Protein 1EXR (pdb70)

InterPro domains:
  IPR002048 EF-hand domain [PF13499] (12-73)
  IPR002048 EF-hand domain [PF13499] (83-146)
  IPR002048 EF-hand domain [PS50222] (8-43)
  IPR002048 EF-hand domain [PS50222] (44-79)
  IPR002048 EF-hand domain [PS50222] (81-116)
  IPR002048 EF-hand domain [PS50222] (117-149)
  IPR002048 EF-hand domain [SM00054] (12-40)
  IPR002048 EF-hand domain [SM00054] (48-76)
  IPR002048 EF-hand domain [SM00054] (85-113)
  IPR002048 EF-hand domain [SM00054] (121-149)
  IPR002048 EF-hand domain [cd00051] (12-74)
  IPR002048 EF-hand domain [cd00051] (85-146)
  IPR011992 EF-hand domain pair [SSF47473] (2-147)
  IPR018247 EF-Hand 1, calcium-binding site [PS00018] (21-33)
  IPR018247 EF-Hand 1, calcium-binding site [PS00018] (57-69)
  IPR018247 EF-Hand 1, calcium-binding site [PS00018] (94-106)
  IPR018247 EF-Hand 1, calcium-binding site [PS00018] (130-142)
  IPR050230 Calmodulin/Myosin light chain/Troponin C-like [PTHR23048] (2-148)

Nearest PDB structures (foldseek):
  5e1p-assembly1_A  TM=1.006E+00  e=1.424E-23  Paramecium tetraurelia
  3cln-assembly1_A  TM=9.961E-01  e=7.251E-21  Rattus rattus
  1rfj-assembly1_A  TM=7.724E-01  e=8.891E-22  Solanum tuberosum
  3g43-assembly1_C  TM=5.385E-01  e=8.776E-21  Homo sapiens
  4aqr-assembly1_A  TM=5.277E-01  e=2.428E-20  Arabidopsis thaliana

B-factor: mean 17.58, std 10.36, range [5.93, 87.86]

Organism: Paramecium tetraurelia (NCBI:txid5888)

CATH classification: 1.10.238.10 (+1 more: 1.10.238.10)

GO terms:
  GO:0005515 protein binding (F, IPI)

Structure (mmCIF, N/CA/C/O backbone):
data_1EXR
#
_entry.id   1EXR
#
_cell.length_a   25.015
_cell.length_b   29.415
_cell.length_c   52.761
_cell.angle_alpha   89.54
_cell.angle_beta   86.10
_cell.angle_gamma   82.39
#
_symmetry.space_group_name_H-M   'P 1'
#
loop_
_entity.id
_entity.type
_entity.pdbx_description
1 polymer CALMODULIN
2 non-polymer 'CALCIUM ION'
3 water water
#
loop_
_atom_site.group_PDB
_atom_site.id
_atom_site.type_symbol
_atom_site.label_atom_id
_atom_site.label_alt_id
_atom_site.label_comp_id
_atom_site.label_asym_id
_atom_site.label_entity_id
_atom_site.label_seq_id
_atom_site.pdbx_PDB_ins_code
_atom_site.Cartn_x
_atom_site.Cartn_y
_atom_site.Cartn_z
_atom_site.occupancy
_atom_site.B_iso_or_equiv
_atom_site.auth_seq_id
_atom_site.auth_comp_id
_atom_site.auth_asym_id
_atom_site.auth_atom_id
_atom_site.pdbx_PDB_model_num
ATOM 1 N N . GLU A 1 2 ? 43.445 22.193 16.450 1.00 73.63 2 GLU A N 1
ATOM 2 C CA . GLU A 1 2 ? 44.063 20.888 16.709 1.00 54.51 2 GLU A CA 1
ATOM 3 C C . GLU A 1 2 ? 43.253 19.758 16.065 1.00 43.35 2 GLU A C 1
ATOM 4 O O . GLU A 1 2 ? 42.032 19.888 16.012 1.00 56.10 2 GLU A O 1
ATOM 10 N N . GLN A 1 3 ? 44.017 18.747 15.676 1.00 43.35 3 GLN A N 1
ATOM 11 C CA . GLN A 1 3 ? 43.537 17.695 14.807 1.00 43.98 3 GLN A CA 1
ATOM 12 C C . GLN A 1 3 ? 44.577 16.589 14.589 1.00 32.96 3 GLN A C 1
ATOM 13 O O . GLN A 1 3 ? 44.279 15.499 15.107 1.00 32.39 3 GLN A O 1
ATOM 19 N N . LEU A 1 4 ? 45.660 16.805 13.868 1.00 30.29 4 LEU A N 1
ATOM 20 C CA . LEU A 1 4 ? 46.704 15.831 13.550 1.00 29.51 4 LEU A CA 1
ATOM 21 C C . LEU A 1 4 ? 48.129 16.353 13.615 1.00 28.22 4 LEU A C 1
ATOM 22 O O . LEU A 1 4 ? 48.508 17.449 13.168 1.00 32.63 4 LEU A O 1
ATOM 27 N N . THR A 1 5 ? 49.020 15.460 14.115 1.00 24.13 5 THR A N 1
ATOM 28 C CA . THR A 1 5 ? 50.447 15.810 14.079 1.00 23.38 5 THR A CA 1
ATOM 29 C C . THR A 1 5 ? 51.039 15.570 12.684 1.00 22.54 5 THR A C 1
ATOM 30 O O . THR A 1 5 ? 50.461 14.847 11.858 1.00 19.96 5 THR A O 1
ATOM 34 N N . GLU A 1 6 ? 52.224 16.134 12.437 1.00 24.24 6 GLU A N 1
ATOM 35 C CA . GLU A 1 6 ? 52.947 15.908 11.180 1.00 23.41 6 GLU A CA 1
ATOM 36 C C . GLU A 1 6 ? 53.233 14.406 11.037 1.00 21.17 6 GLU A C 1
ATOM 37 O O . GLU A 1 6 ? 53.136 13.822 9.913 1.00 20.41 6 GLU A O 1
ATOM 43 N N . GLU A 1 7 ? 53.533 13.702 12.116 1.00 20.13 7 GLU A N 1
ATOM 44 C CA . GLU A 1 7 ? 53.762 12.263 12.038 1.00 18.74 7 GLU A CA 1
ATOM 45 C C . GLU A 1 7 ? 52.498 11.484 11.693 1.00 16.59 7 GLU A C 1
ATOM 46 O O . GLU A 1 7 ? 52.569 10.583 10.885 1.00 17.01 7 GLU A O 1
ATOM 52 N N . GLN A 1 8 ? 51.345 11.827 12.274 1.00 16.10 8 GLN A N 1
ATOM 53 C CA . GLN A 1 8 ? 50.125 11.194 11.846 1.00 15.79 8 GLN A CA 1
ATOM 54 C C . GLN A 1 8 ? 49.860 11.431 10.346 1.00 14.53 8 GLN A C 1
ATOM 55 O O . GLN A 1 8 ? 49.477 10.500 9.631 1.00 14.74 8 GLN A O 1
ATOM 61 N N A ILE A 1 9 ? 50.042 12.619 9.863 0.60 15.47 9 ILE A N 1
ATOM 62 N N B ILE A 1 9 ? 50.064 12.669 9.955 0.40 15.79 9 ILE A N 1
ATOM 63 C CA A ILE A 1 9 ? 49.760 12.880 8.443 0.60 16.16 9 ILE A CA 1
ATOM 64 C CA B ILE A 1 9 ? 49.894 13.068 8.557 0.40 14.97 9 ILE A CA 1
ATOM 65 C C A ILE A 1 9 ? 50.740 12.096 7.568 0.60 16.68 9 ILE A C 1
ATOM 66 C C B ILE A 1 9 ? 50.739 12.182 7.629 0.40 15.01 9 ILE A C 1
ATOM 67 O O A ILE A 1 9 ? 50.344 11.527 6.549 0.60 13.30 9 ILE A O 1
ATOM 68 O O B ILE A 1 9 ? 50.215 11.661 6.634 0.40 13.83 9 ILE A O 1
ATOM 77 N N . ALA A 1 10 ? 52.006 12.040 7.976 1.00 16.22 10 ALA A N 1
ATOM 78 C CA . ALA A 1 10 ? 52.970 11.271 7.207 1.00 15.86 10 ALA A CA 1
ATOM 79 C C . ALA A 1 10 ? 52.525 9.824 7.134 1.00 14.08 10 ALA A C 1
ATOM 80 O O . ALA A 1 10 ? 52.586 9.200 6.066 1.00 14.53 10 ALA A O 1
ATOM 82 N N A GLU A 1 11 ? 52.061 9.296 8.275 0.44 15.90 11 GLU A N 1
ATOM 83 N N B GLU A 1 11 ? 52.057 9.197 8.209 0.56 15.09 11 GLU A N 1
ATOM 84 C CA A GLU A 1 11 ? 51.546 7.936 8.363 0.44 14.66 11 GLU A CA 1
ATOM 85 C CA B GLU A 1 11 ? 51.682 7.783 8.120 0.56 15.80 11 GLU A CA 1
ATOM 86 C C A GLU A 1 11 ? 50.383 7.727 7.397 0.44 13.66 11 GLU A C 1
ATOM 87 C C B GLU A 1 11 ? 50.422 7.562 7.298 0.56 14.26 11 GLU A C 1
ATOM 88 O O A GLU A 1 11 ? 50.391 6.775 6.606 0.44 12.45 11 GLU A O 1
ATOM 89 O O B GLU A 1 11 ? 50.190 6.519 6.668 0.56 17.23 11 GLU A O 1
ATOM 100 N N A PHE A 1 12 ? 49.411 8.638 7.472 0.74 12.88 12 PHE A N 1
ATOM 101 N N B PHE A 1 12 ? 49.598 8.607 7.312 0.26 13.92 12 PHE A N 1
ATOM 102 C CA A PHE A 1 12 ? 48.304 8.548 6.541 0.74 12.86 12 PHE A CA 1
ATOM 103 C CA B PHE A 1 12 ? 48.330 8.560 6.599 0.26 13.28 12 PHE A CA 1
ATOM 104 C C A PHE A 1 12 ? 48.737 8.638 5.082 0.74 10.52 12 PHE A C 1
ATOM 105 C C B PHE A 1 12 ? 48.559 8.720 5.105 0.26 12.24 12 PHE A C 1
ATOM 106 O O A PHE A 1 12 ? 48.228 7.899 4.227 0.74 10.86 12 PHE A O 1
ATOM 107 O O B PHE A 1 12 ? 47.882 8.163 4.245 0.26 8.55 12 PHE A O 1
ATOM 122 N N A LYS A 1 13 ? 49.695 9.522 4.764 0.60 11.31 13 LYS A N 1
ATOM 123 N N B LYS A 1 13 ? 49.588 9.511 4.789 0.40 11.20 13 LYS A N 1
ATOM 124 C CA A LYS A 1 13 ? 50.180 9.678 3.402 0.60 10.51 13 LYS A CA 1
ATOM 125 C CA B LYS A 1 13 ? 50.030 9.641 3.407 0.40 10.54 13 LYS A CA 1
ATOM 126 C C A LYS A 1 13 ? 50.851 8.423 2.882 0.60 9.38 13 LYS A C 1
ATOM 127 C C B LYS A 1 13 ? 50.691 8.339 2.963 0.40 9.21 13 LYS A C 1
ATOM 128 O O A LYS A 1 13 ? 50.784 8.019 1.699 0.60 8.81 13 LYS A O 1
ATOM 129 O O B LYS A 1 13 ? 50.352 7.902 1.842 0.40 8.43 13 LYS A O 1
ATOM 140 N N . GLU A 1 14 ? 51.571 7.722 3.759 1.00 10.98 14 GLU A N 1
ATOM 141 C CA . GLU A 1 14 ? 52.197 6.459 3.379 1.00 11.86 14 GLU A CA 1
ATOM 142 C C . GLU A 1 14 ? 51.131 5.406 3.064 1.00 11.82 14 GLU A C 1
ATOM 143 O O . GLU A 1 14 ? 51.230 4.617 2.102 1.00 12.70 14 GLU A O 1
ATOM 149 N N . ALA A 1 15 ? 50.061 5.384 3.877 1.00 11.67 15 ALA A N 1
ATOM 150 C CA . ALA A 1 15 ? 48.960 4.448 3.626 1.00 11.89 15 ALA A CA 1
ATOM 151 C C . ALA A 1 15 ? 48.280 4.775 2.282 1.00 10.70 15 ALA A C 1
ATOM 152 O O . ALA A 1 15 ? 47.969 3.888 1.488 1.00 13.00 15 ALA A O 1
ATOM 154 N N . PHE A 1 16 ? 48.001 6.075 2.071 1.00 9.34 16 PHE A N 1
ATOM 155 C CA . PHE A 1 16 ? 47.395 6.480 0.792 1.00 8.45 16 PHE A CA 1
ATOM 156 C C . PHE A 1 16 ? 48.233 6.057 -0.379 1.00 8.21 16 PHE A C 1
ATOM 157 O O . PHE A 1 16 ? 47.686 5.591 -1.412 1.00 8.95 16 PHE A O 1
ATOM 165 N N . ALA A 1 17 ? 49.537 6.223 -0.276 1.00 8.73 17 ALA A N 1
ATOM 166 C CA . ALA A 1 17 ? 50.459 5.882 -1.385 1.00 9.18 17 ALA A CA 1
ATOM 167 C C . ALA A 1 17 ? 50.368 4.440 -1.777 1.00 10.51 17 ALA A C 1
ATOM 168 O O . ALA A 1 17 ? 50.576 4.108 -2.971 1.00 12.06 17 ALA A O 1
ATOM 170 N N . LEU A 1 18 ? 50.110 3.524 -0.834 1.00 10.59 18 LEU A N 1
ATOM 171 C CA . LEU A 1 18 ? 49.972 2.115 -1.220 1.00 11.42 18 LEU A CA 1
ATOM 172 C C . LEU A 1 18 ? 48.882 1.885 -2.202 1.00 10.28 18 LEU A C 1
ATOM 173 O O . LEU A 1 18 ? 48.956 1.002 -3.054 1.00 12.65 18 LEU A O 1
ATOM 178 N N . PHE A 1 19 ? 47.807 2.685 -2.112 1.00 9.03 19 PHE A N 1
ATOM 179 C CA . PHE A 1 19 ? 46.708 2.595 -3.048 1.00 8.68 19 PHE A CA 1
ATOM 180 C C . PHE A 1 19 ? 46.953 3.396 -4.326 1.00 8.07 19 PHE A C 1
ATOM 181 O O . PHE A 1 19 ? 46.590 2.958 -5.419 1.00 8.74 19 PHE A O 1
ATOM 189 N N . ASP A 1 20 ? 47.543 4.587 -4.198 1.00 8.52 20 ASP A N 1
ATOM 190 C CA . ASP A 1 20 ? 47.768 5.491 -5.306 1.00 7.43 20 ASP A CA 1
ATOM 191 C C . ASP A 1 20 ? 49.013 5.082 -6.062 1.00 8.75 20 ASP A C 1
ATOM 192 O O . ASP A 1 20 ? 50.085 5.715 -6.020 1.00 10.32 20 ASP A O 1
ATOM 197 N N . LYS A 1 21 ? 48.898 3.976 -6.798 1.00 9.97 21 LYS A N 1
ATOM 198 C CA . LYS A 1 21 ? 49.964 3.285 -7.532 1.00 12.02 21 LYS A CA 1
ATOM 199 C C . LYS A 1 21 ? 50.726 4.183 -8.470 1.00 10.89 21 LYS A C 1
ATOM 200 O O . LYS A 1 21 ? 51.946 4.020 -8.611 1.00 12.86 21 LYS A O 1
ATOM 206 N N . ASP A 1 22 ? 50.005 5.067 -9.128 1.00 10.00 22 ASP A N 1
ATOM 207 C CA . ASP A 1 22 ? 50.622 5.935 -10.122 1.00 9.95 22 ASP A CA 1
ATOM 208 C C . ASP A 1 22 ? 50.954 7.307 -9.605 1.00 9.63 22 ASP A C 1
ATOM 209 O O . ASP A 1 22 ? 51.445 8.143 -10.357 1.00 10.89 22 ASP A O 1
ATOM 214 N N 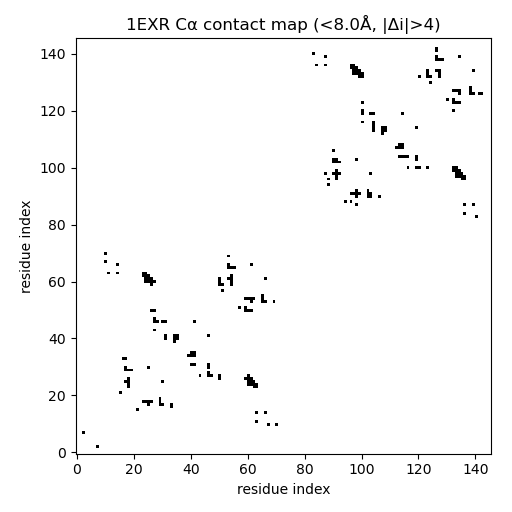. GLY A 1 23 ? 50.758 7.567 -8.294 1.00 9.13 23 GLY A N 1
ATOM 215 C CA . GLY A 1 23 ? 51.165 8.826 -7.701 1.00 9.50 23 GLY A CA 1
ATOM 216 C C . GLY A 1 23 ? 50.452 10.034 -8.231 1.00 8.83 23 GLY A C 1
ATOM 217 O O . GLY A 1 23 ? 51.048 11.142 -8.196 1.00 12.42 23 GLY A O 1
ATOM 218 N N . ASP A 1 24 ? 49.237 9.932 -8.723 1.00 8.29 24 ASP A N 1
ATOM 219 C CA . ASP A 1 24 ? 48.518 11.082 -9.243 1.00 8.33 24 ASP A CA 1
ATOM 220 C C . ASP A 1 24 ? 47.675 11.791 -8.228 1.00 7.68 24 ASP A C 1
ATOM 221 O O . ASP A 1 24 ? 46.955 12.739 -8.570 1.00 8.88 24 ASP A O 1
ATOM 226 N N . GLY A 1 25 ? 47.744 11.412 -6.951 1.00 7.54 25 GLY A N 1
ATOM 227 C CA . GLY A 1 25 ? 46.928 12.066 -5.933 1.00 7.50 25 GLY A CA 1
ATOM 228 C C . GLY A 1 25 ? 45.518 11.603 -5.832 1.00 6.87 25 GLY A C 1
ATOM 229 O O . GLY A 1 25 ? 44.725 12.228 -5.118 1.00 7.44 25 GLY A O 1
ATOM 230 N N . THR A 1 26 ? 45.172 10.515 -6.498 1.00 7.15 26 THR A N 1
ATOM 231 C CA . THR A 1 26 ? 43.815 9.967 -6.428 1.00 7.23 26 THR A CA 1
ATOM 232 C C . THR A 1 26 ? 43.920 8.447 -6.389 1.00 7.12 26 THR A C 1
ATOM 233 O O . THR A 1 26 ? 44.880 7.857 -6.907 1.00 7.79 26 THR A O 1
ATOM 237 N N . ILE A 1 27 ? 42.899 7.839 -5.799 1.00 7.30 27 ILE A N 1
ATOM 238 C CA . ILE A 1 27 ? 42.705 6.385 -5.817 1.00 7.78 27 ILE A CA 1
ATOM 239 C C . ILE A 1 27 ? 41.475 6.112 -6.709 1.00 8.23 27 ILE A C 1
ATOM 240 O O . ILE A 1 27 ? 40.357 6.587 -6.399 1.00 8.36 27 ILE A O 1
ATOM 245 N N . THR A 1 28 ? 41.688 5.355 -7.772 1.00 8.54 28 THR A N 1
ATOM 246 C CA . THR A 1 28 ? 40.654 4.920 -8.685 1.00 9.03 28 THR A CA 1
ATOM 247 C C . THR A 1 28 ? 40.079 3.575 -8.289 1.00 9.38 28 THR A C 1
ATOM 248 O O . THR A 1 28 ? 40.661 2.835 -7.470 1.00 8.88 28 THR A O 1
ATOM 252 N N . THR A 1 29 ? 38.943 3.197 -8.898 1.00 10.72 29 THR A N 1
ATOM 253 C CA . THR A 1 29 ? 38.451 1.837 -8.728 1.00 11.81 29 THR A CA 1
ATOM 254 C C . THR A 1 29 ? 39.528 0.822 -9.148 1.00 11.45 29 THR A C 1
ATOM 255 O O . THR A 1 29 ? 39.679 -0.193 -8.483 1.00 13.27 29 THR A O 1
ATOM 259 N N . LYS A 1 30 ? 40.242 1.124 -10.249 1.00 12.26 30 LYS A N 1
ATOM 260 C CA . LYS A 1 30 ? 41.260 0.174 -10.730 1.00 14.05 30 LYS A CA 1
ATOM 261 C C . LYS A 1 30 ? 42.340 -0.019 -9.668 1.00 11.59 30 LYS A C 1
ATOM 262 O O . LYS A 1 30 ? 42.767 -1.169 -9.415 1.00 13.55 30 LYS A O 1
ATOM 268 N N . GLU A 1 31 ? 42.822 1.066 -9.058 1.00 10.25 31 GLU A N 1
ATOM 269 C CA . GLU A 1 31 ? 43.863 0.972 -8.061 1.00 9.87 31 GLU A CA 1
ATOM 270 C C . GLU A 1 31 ? 43.429 0.286 -6.801 1.00 9.32 31 GLU A C 1
ATOM 271 O O . GLU A 1 31 ? 44.145 -0.502 -6.208 1.00 10.13 31 GLU A O 1
ATOM 277 N N . LEU A 1 32 ? 42.208 0.600 -6.351 1.00 9.70 32 LEU A N 1
ATOM 278 C CA . LEU A 1 32 ? 41.670 -0.112 -5.196 1.00 9.76 32 LEU A CA 1
ATOM 279 C C . LEU A 1 32 ? 41.609 -1.636 -5.512 1.00 9.26 32 LEU A C 1
ATOM 280 O O . LEU A 1 32 ? 41.970 -2.483 -4.725 1.00 9.89 32 LEU A O 1
ATOM 285 N N . GLY A 1 33 ? 41.190 -1.946 -6.746 1.00 9.51 33 GLY A N 1
ATOM 286 C CA . GLY A 1 33 ? 41.182 -3.354 -7.159 1.00 9.58 33 GLY A CA 1
ATOM 287 C C . GLY A 1 33 ? 42.573 -3.992 -7.139 1.00 8.73 33 GLY A C 1
ATOM 288 O O . GLY A 1 33 ? 42.692 -5.121 -6.661 1.00 9.51 33 GLY A O 1
ATOM 289 N N . THR A 1 34 ? 43.589 -3.286 -7.595 1.00 9.22 34 THR A N 1
ATOM 290 C CA . THR A 1 34 ? 44.935 -3.839 -7.535 1.00 9.32 34 THR A CA 1
ATOM 291 C C . THR A 1 34 ? 45.311 -4.230 -6.117 1.00 9.04 34 THR A C 1
ATOM 292 O O . THR A 1 34 ? 45.851 -5.320 -5.878 1.00 9.49 34 THR A O 1
ATOM 296 N N . VAL A 1 35 ? 45.037 -3.348 -5.163 1.00 9.46 35 VAL A N 1
ATOM 297 C CA . VAL A 1 35 ? 45.359 -3.620 -3.778 1.00 9.59 35 VAL A CA 1
ATOM 298 C C . VAL A 1 35 ? 44.587 -4.801 -3.223 1.00 9.99 35 VAL A C 1
ATOM 299 O O . VAL A 1 35 ? 45.106 -5.718 -2.595 1.00 10.98 35 VAL A O 1
ATOM 303 N N A MET A 1 36 ? 43.265 -4.829 -3.463 0.61 9.55 36 MET A N 1
ATOM 304 N N B MET A 1 36 ? 43.279 -4.765 -3.543 0.40 9.62 36 MET A N 1
ATOM 305 C CA A MET A 1 36 ? 42.563 -5.997 -2.912 0.61 9.67 36 MET A CA 1
ATOM 306 C CA B MET A 1 36 ? 42.392 -5.820 -3.083 0.40 8.43 36 MET A CA 1
ATOM 307 C C A MET A 1 36 ? 43.010 -7.283 -3.537 0.61 8.91 36 MET A C 1
ATOM 308 C C B MET A 1 36 ? 42.842 -7.187 -3.590 0.40 8.25 36 MET A C 1
ATOM 309 O O A MET A 1 36 ? 43.154 -8.328 -2.887 0.61 8.86 36 MET A O 1
ATOM 310 O O B MET A 1 36 ? 42.792 -8.167 -2.830 0.40 9.28 36 MET A O 1
ATOM 319 N N . ARG A 1 37 ? 43.263 -7.249 -4.852 1.00 8.85 37 ARG A N 1
ATOM 320 C CA . ARG A 1 37 ? 43.728 -8.469 -5.523 1.00 8.72 37 ARG A CA 1
ATOM 321 C C . ARG A 1 37 ? 45.013 -8.946 -4.884 1.00 9.08 37 ARG A C 1
ATOM 322 O O . ARG A 1 37 ? 45.238 -10.171 -4.765 1.00 10.13 37 ARG A O 1
ATOM 330 N N . SER A 1 38 ? 45.882 -8.040 -4.481 1.00 9.97 38 SER A N 1
ATOM 331 C CA . SER A 1 38 ? 47.143 -8.421 -3.841 1.00 12.32 38 SER A CA 1
ATOM 332 C C . SER A 1 38 ? 46.908 -9.115 -2.537 1.00 14.32 38 SER A C 1
ATOM 333 O O . SER A 1 38 ? 47.789 -9.873 -2.066 1.00 18.89 38 SER A O 1
ATOM 336 N N A LEU A 1 39 ? 45.783 -8.876 -1.911 0.53 13.54 39 LEU A N 1
ATOM 337 N N B LEU A 1 39 ? 45.772 -8.924 -1.907 0.47 14.47 39 LEU A N 1
ATOM 338 C CA A LEU A 1 39 ? 45.351 -9.363 -0.626 0.53 15.72 39 LEU A CA 1
ATOM 339 C CA B LEU A 1 39 ? 45.500 -9.545 -0.623 0.47 16.08 39 LEU A CA 1
ATOM 340 C C A LEU A 1 39 ? 44.531 -10.645 -0.765 0.53 14.17 39 LEU A C 1
ATOM 341 C C B LEU A 1 39 ? 44.423 -10.610 -0.748 0.47 15.17 39 LEU A C 1
ATOM 342 O O A LEU A 1 39 ? 44.232 -11.250 0.251 0.53 19.14 39 LEU A O 1
ATOM 343 O O B LEU A 1 39 ? 43.821 -11.011 0.230 0.47 17.74 39 LEU A O 1
ATOM 352 N N . GLY A 1 40 ? 44.204 -11.115 -1.967 1.00 12.04 40 GLY A N 1
ATOM 353 C CA . GLY A 1 40 ? 43.453 -12.323 -2.149 1.00 12.21 40 GLY A CA 1
ATOM 354 C C . GLY A 1 40 ? 41.968 -12.180 -2.412 1.00 10.59 40 GLY A C 1
ATOM 355 O O . GLY A 1 40 ? 41.243 -13.157 -2.329 1.00 12.30 40 GLY A O 1
ATOM 356 N N . GLN A 1 41 ? 41.539 -10.952 -2.757 1.00 10.43 41 GLN A N 1
ATOM 357 C CA . GLN A 1 41 ? 40.122 -10.769 -3.117 1.00 10.24 41 GLN A CA 1
ATOM 358 C C . GLN A 1 41 ? 40.076 -10.156 -4.496 1.00 8.24 41 GLN A C 1
ATOM 359 O O . GLN A 1 41 ? 40.897 -9.260 -4.812 1.00 9.91 41 GLN A O 1
ATOM 365 N N . ASN A 1 42 ? 39.138 -10.564 -5.336 1.00 8.08 42 ASN A N 1
ATOM 366 C CA . ASN A 1 42 ? 39.061 -10.138 -6.732 1.00 7.42 42 ASN A CA 1
ATOM 367 C C . ASN A 1 42 ? 37.691 -9.551 -6.984 1.00 7.86 42 ASN A C 1
ATOM 368 O O . ASN A 1 42 ? 36.837 -10.148 -7.654 1.00 8.94 42 ASN A O 1
ATOM 373 N N A PRO A 1 43 ? 37.463 -8.342 -6.471 0.63 7.64 43 PRO A N 1
ATOM 374 N N B PRO A 1 43 ? 37.357 -8.412 -6.373 0.37 9.96 43 PRO A N 1
ATOM 375 C CA A PRO A 1 43 ? 36.142 -7.719 -6.570 0.63 8.37 43 PRO A CA 1
ATOM 376 C CA B PRO A 1 43 ? 36.008 -7.850 -6.523 0.37 9.77 43 PRO A CA 1
ATOM 377 C C A PRO A 1 43 ? 35.873 -7.352 -8.028 0.63 9.14 43 PRO A C 1
ATOM 378 C C B PRO A 1 43 ? 35.843 -7.388 -7.971 0.37 8.75 43 PRO A C 1
ATOM 379 O O A PRO A 1 43 ? 36.755 -7.035 -8.834 0.63 9.24 43 PRO A O 1
ATOM 380 O O B PRO A 1 43 ? 36.823 -7.091 -8.663 0.37 13.07 43 PRO A O 1
ATOM 387 N N . THR A 1 44 ? 34.572 -7.297 -8.349 1.00 9.89 44 THR A N 1
ATOM 388 C CA . THR A 1 44 ? 34.194 -6.809 -9.657 1.00 9.95 44 THR A CA 1
ATOM 389 C C . THR A 1 44 ? 34.203 -5.287 -9.677 1.00 10.18 44 THR A C 1
ATOM 390 O O . THR A 1 44 ? 34.267 -4.600 -8.661 1.00 9.39 44 THR A O 1
ATOM 394 N N . GLU A 1 45 ? 34.106 -4.735 -10.884 1.00 11.19 45 GLU A N 1
ATOM 395 C CA . GLU A 1 45 ? 34.024 -3.296 -11.046 1.00 10.91 45 GLU A CA 1
ATOM 396 C C . GLU A 1 45 ? 32.859 -2.710 -10.254 1.00 10.24 45 GLU A C 1
ATOM 397 O O . GLU A 1 45 ? 32.985 -1.663 -9.641 1.00 10.21 45 GLU A O 1
ATOM 403 N N . ALA A 1 46 ? 31.689 -3.401 -10.257 1.00 11.49 46 ALA A N 1
ATOM 404 C CA . ALA A 1 46 ? 30.532 -2.900 -9.503 1.00 11.63 46 ALA A CA 1
ATOM 405 C C . ALA A 1 46 ? 30.806 -2.833 -8.006 1.00 10.38 46 ALA A C 1
ATOM 406 O O . ALA A 1 46 ? 30.468 -1.860 -7.337 1.00 11.14 46 ALA A O 1
ATOM 408 N N . GLU A 1 47 ? 31.461 -3.847 -7.473 1.00 9.97 47 GLU A N 1
ATOM 409 C CA . GLU A 1 47 ? 31.804 -3.861 -6.070 1.00 9.34 47 GLU A CA 1
ATOM 410 C C . GLU A 1 47 ? 32.816 -2.752 -5.754 1.00 9.06 47 GLU A C 1
ATOM 411 O O . GLU A 1 47 ? 32.706 -2.078 -4.725 1.00 9.24 47 GLU A O 1
ATOM 417 N N . LEU A 1 48 ? 33.809 -2.554 -6.615 1.00 8.44 48 LEU A N 1
ATOM 418 C CA . LEU A 1 48 ? 34.792 -1.522 -6.399 1.00 8.88 48 LEU A CA 1
ATOM 419 C C . LEU A 1 48 ? 34.136 -0.133 -6.430 1.00 8.80 48 LEU A C 1
ATOM 420 O O . LEU A 1 48 ? 34.505 0.753 -5.658 1.00 9.21 48 LEU A O 1
ATOM 425 N N . GLN A 1 49 ? 33.192 0.058 -7.343 1.00 9.18 49 GLN A N 1
ATOM 426 C CA . GLN A 1 49 ? 32.508 1.341 -7.432 1.00 9.62 49 GLN A CA 1
ATOM 427 C C . GLN A 1 49 ? 31.743 1.654 -6.195 1.00 9.16 49 GLN A C 1
ATOM 428 O O . GLN A 1 49 ? 31.718 2.819 -5.734 1.00 9.49 49 GLN A O 1
ATOM 434 N N . ASP A 1 50 ? 31.080 0.663 -5.615 1.00 9.52 50 ASP A N 1
ATOM 435 C CA . ASP A 1 50 ? 30.364 0.892 -4.370 1.00 10.37 50 ASP A CA 1
ATOM 436 C C . ASP A 1 50 ? 31.347 1.297 -3.290 1.00 10.69 50 ASP A C 1
ATOM 437 O O . ASP A 1 50 ? 31.034 2.182 -2.484 1.00 11.16 50 ASP A O 1
ATOM 442 N N . MET A 1 51 ? 32.512 0.661 -3.226 1.00 10.31 51 MET A N 1
ATOM 443 C CA . MET A 1 51 ? 33.489 1.018 -2.206 1.00 10.93 51 MET A CA 1
ATOM 444 C C . MET A 1 51 ? 33.957 2.444 -2.385 1.00 10.67 51 MET A C 1
ATOM 445 O O . MET A 1 51 ? 34.062 3.206 -1.390 1.00 12.53 51 MET A O 1
ATOM 450 N N A ILE A 1 52 ? 34.269 2.924 -3.574 0.52 9.30 52 ILE A N 1
ATOM 451 N N B ILE A 1 52 ? 34.273 2.797 -3.619 0.48 9.90 52 ILE A N 1
ATOM 452 C CA A ILE A 1 52 ? 34.702 4.316 -3.822 0.52 9.63 52 ILE A CA 1
ATOM 453 C CA B ILE A 1 52 ? 34.667 4.198 -3.912 0.48 9.34 52 ILE A CA 1
ATOM 454 C C A ILE A 1 52 ? 33.544 5.238 -3.514 0.52 9.56 52 ILE A C 1
ATOM 455 C C B ILE A 1 52 ? 33.573 5.185 -3.569 0.48 9.48 52 ILE A C 1
ATOM 456 O O A ILE A 1 52 ? 33.655 6.281 -2.865 0.52 12.36 52 ILE A O 1
ATOM 457 O O B ILE A 1 52 ? 33.871 6.232 -2.950 0.48 9.57 52 ILE A O 1
ATOM 466 N N . ASN A 1 53 ? 32.326 4.884 -3.952 1.00 9.60 53 ASN A N 1
ATOM 467 C CA . ASN A 1 53 ? 31.204 5.787 -3.722 1.00 10.19 53 ASN A CA 1
ATOM 468 C C . ASN A 1 53 ? 30.979 6.063 -2.257 1.00 11.56 53 ASN A C 1
ATOM 469 O O . ASN A 1 53 ? 30.532 7.158 -1.907 1.00 12.03 53 ASN A O 1
ATOM 474 N N . GLU A 1 54 ? 31.267 5.106 -1.386 1.00 14.78 54 GLU A N 1
ATOM 475 C CA . GLU A 1 54 ? 31.153 5.347 0.058 1.00 17.10 54 GLU A CA 1
ATOM 476 C C . GLU A 1 54 ? 32.100 6.390 0.620 1.00 17.45 54 GLU A C 1
ATOM 477 O O . GLU A 1 54 ? 31.804 6.920 1.721 1.00 23.28 54 GLU A O 1
ATOM 483 N N A VAL A 1 55 ? 33.214 6.624 -0.055 0.44 14.25 55 VAL A N 1
ATOM 484 N N B VAL A 1 55 ? 33.142 6.754 -0.095 0.56 14.38 55 VAL A N 1
ATOM 485 C CA A VAL A 1 55 ? 34.359 7.427 0.344 0.44 15.60 55 VAL A CA 1
ATOM 486 C CA B VAL A 1 55 ? 34.178 7.613 0.500 0.56 15.76 55 VAL A CA 1
ATOM 487 C C A VAL A 1 55 ? 34.396 8.791 -0.350 0.44 15.69 55 VAL A C 1
ATOM 488 C C B VAL A 1 55 ? 34.516 8.800 -0.382 0.56 12.87 55 VAL A C 1
ATOM 489 O O A VAL A 1 55 ? 34.767 9.793 0.294 0.44 9.59 55 VAL A O 1
ATOM 490 O O B VAL A 1 55 ? 35.243 9.747 -0.036 0.56 10.18 55 VAL A O 1
ATOM 497 N N . ASP A 1 56 ? 34.005 8.834 -1.615 1.00 17.25 56 ASP A N 1
ATOM 498 C CA . ASP A 1 56 ? 34.204 9.907 -2.558 1.00 15.46 56 ASP A CA 1
ATOM 499 C C . ASP A 1 56 ? 33.243 11.039 -2.338 1.00 12.45 56 ASP A C 1
ATOM 500 O O . ASP A 1 56 ? 32.173 11.151 -2.957 1.00 15.88 56 ASP A O 1
ATOM 505 N N . ALA A 1 57 ? 33.590 11.959 -1.458 1.00 12.46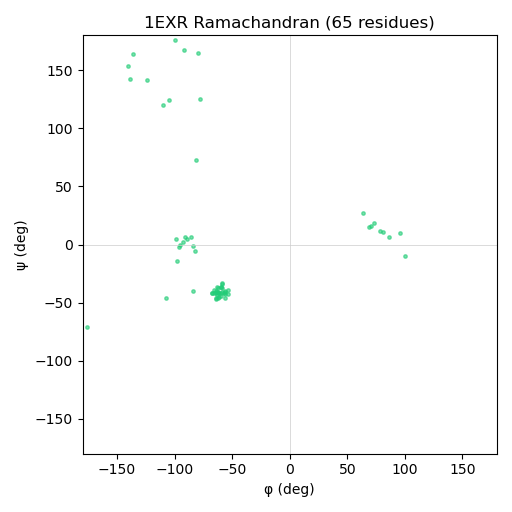 57 ALA A N 1
ATOM 506 C CA . ALA A 1 57 ? 32.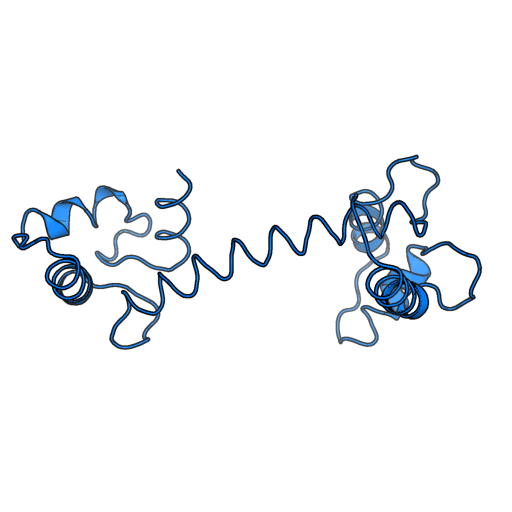721 13.009 -1.023 1.00 13.59 57 ALA A CA 1
ATOM 507 C C . ALA A 1 57 ? 32.321 13.972 -2.148 1.00 12.49 57 ALA A C 1
ATOM 508 O O . ALA A 1 57 ? 31.155 14.491 -2.043 1.00 16.56 57 ALA A O 1
ATOM 510 N N . ASP A 1 58 ? 33.167 14.296 -3.085 1.00 12.82 58 ASP A N 1
ATOM 511 C CA . ASP A 1 58 ? 32.787 15.300 -4.096 1.00 12.17 58 ASP A CA 1
ATOM 512 C C . ASP A 1 58 ? 32.242 14.620 -5.352 1.00 14.17 58 ASP A C 1
ATOM 513 O O . ASP A 1 58 ? 31.861 15.310 -6.284 1.00 15.93 58 ASP A O 1
ATOM 518 N N . GLY A 1 59 ? 32.173 13.282 -5.408 1.00 14.69 59 GLY A N 1
ATOM 519 C CA . GLY A 1 59 ? 31.512 12.626 -6.522 1.00 16.07 59 GLY A CA 1
ATOM 520 C C . GLY A 1 59 ? 32.329 12.708 -7.800 1.00 14.80 59 GLY A C 1
ATOM 521 O O . GLY A 1 59 ? 31.713 12.494 -8.863 1.00 17.34 59 GLY A O 1
ATOM 522 N N . ASN A 1 60 ? 33.616 12.979 -7.798 1.00 13.93 60 ASN A N 1
ATOM 523 C CA . ASN A 1 60 ? 34.395 13.043 -9.011 1.00 15.63 60 ASN A CA 1
ATOM 524 C C . ASN A 1 60 ? 34.849 11.676 -9.428 1.00 14.22 60 ASN A C 1
ATOM 525 O O . ASN A 1 60 ? 35.497 11.598 -10.498 1.00 17.75 60 ASN A O 1
ATOM 530 N N . GLY A 1 61 ? 34.535 10.599 -8.680 1.00 11.70 61 GLY A N 1
ATOM 531 C CA . GLY A 1 61 ? 34.841 9.258 -9.131 1.00 11.82 61 GLY A CA 1
ATOM 532 C C . GLY A 1 61 ? 36.078 8.633 -8.527 1.00 9.90 61 GLY A C 1
ATOM 533 O O . GLY A 1 61 ? 36.330 7.471 -8.747 1.00 11.11 61 GLY A O 1
ATOM 534 N N . THR A 1 62 ? 36.865 9.455 -7.805 1.00 9.11 62 THR A N 1
ATOM 535 C CA . THR A 1 62 ? 38.110 8.977 -7.198 1.00 8.43 62 THR A CA 1
ATOM 536 C C . THR A 1 62 ? 38.230 9.489 -5.779 1.00 7.85 62 THR A C 1
ATOM 537 O O . THR A 1 62 ? 37.498 10.387 -5.389 1.00 8.59 62 THR A O 1
ATOM 541 N N . ILE A 1 63 ? 39.124 8.894 -5.001 1.00 7.76 63 ILE A N 1
ATOM 542 C CA . ILE A 1 63 ? 39.366 9.286 -3.619 1.00 7.21 63 ILE A CA 1
ATOM 543 C C . ILE A 1 63 ? 40.680 10.068 -3.542 1.00 7.24 63 ILE A C 1
ATOM 544 O O . ILE A 1 63 ? 41.724 9.562 -3.960 1.00 8.41 63 ILE A O 1
ATOM 549 N N . ASP A 1 64 ? 40.625 11.283 -3.005 1.00 7.71 64 ASP A N 1
ATOM 550 C CA . ASP A 1 64 ? 41.840 12.071 -2.809 1.00 7.73 64 ASP A CA 1
ATOM 551 C C . ASP A 1 64 ? 42.294 11.964 -1.356 1.00 7.85 64 ASP A C 1
ATOM 552 O O . ASP A 1 64 ? 41.684 11.287 -0.519 1.00 7.94 64 ASP A O 1
ATOM 557 N N . PHE A 1 65 ? 43.455 12.584 -1.079 1.00 8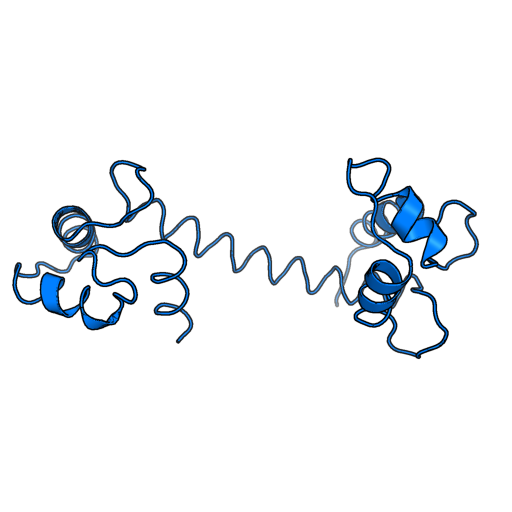.91 65 PHE A N 1
ATOM 558 C CA . PHE A 1 65 ? 44.018 12.419 0.278 1.00 9.05 65 PHE A CA 1
ATOM 559 C C . PHE A 1 65 ? 43.115 12.983 1.337 1.00 9.19 65 PHE A C 1
ATOM 560 O O . PHE A 1 65 ? 42.893 12.306 2.353 1.00 9.70 65 PHE A O 1
ATOM 568 N N . PRO A 1 66 ? 42.545 14.197 1.220 1.00 10.73 66 PRO A N 1
ATOM 569 C CA . PRO A 1 66 ? 41.582 14.635 2.221 1.00 11.62 66 PRO A CA 1
ATOM 570 C C . PRO A 1 66 ? 40.412 13.679 2.475 1.00 9.86 66 PRO A C 1
ATOM 571 O O . PRO A 1 66 ? 39.979 13.435 3.617 1.00 10.97 66 PRO A O 1
ATOM 575 N N . GLU A 1 67 ? 39.864 13.126 1.396 1.00 8.85 67 GLU A N 1
ATOM 576 C CA . GLU A 1 67 ? 38.763 12.166 1.543 1.00 9.06 67 GLU A CA 1
ATOM 577 C C . GLU A 1 67 ? 39.218 10.906 2.271 1.00 8.08 67 GLU A C 1
ATOM 578 O O . GLU A 1 67 ? 38.492 10.324 3.091 1.00 9.22 67 GLU A O 1
ATOM 584 N N A PHE A 1 68 ? 40.413 10.448 1.957 0.59 8.66 68 PHE A N 1
ATOM 585 N N B PHE A 1 68 ? 40.412 10.448 1.958 0.41 9.08 68 PHE A N 1
ATOM 586 C CA A PHE A 1 68 ? 41.006 9.276 2.617 0.59 9.62 68 PHE A CA 1
ATOM 587 C CA B PHE A 1 68 ? 41.019 9.332 2.669 0.41 10.27 68 PHE A CA 1
ATOM 588 C C A PHE A 1 68 ? 41.330 9.563 4.070 0.59 10.14 68 PHE A C 1
ATOM 589 C C B PHE A 1 68 ? 41.172 9.601 4.155 0.41 10.40 68 PHE A C 1
ATOM 590 O O A PHE A 1 68 ? 41.069 8.680 4.927 0.59 10.76 68 PHE A O 1
ATOM 591 O O B PHE A 1 68 ? 40.736 8.815 5.013 0.41 11.37 68 PHE A O 1
ATOM 606 N N . LEU A 1 69 ? 41.790 10.744 4.426 1.00 11.01 69 LEU A N 1
ATOM 607 C CA . LEU A 1 69 ? 42.046 11.111 5.832 1.00 13.94 69 LEU A CA 1
ATOM 608 C C . LEU A 1 69 ? 40.736 11.117 6.588 1.00 13.06 69 LEU A C 1
ATOM 609 O O . LEU A 1 69 ? 40.652 10.629 7.739 1.00 15.68 69 LEU A O 1
ATOM 614 N N A SER A 1 70 ? 39.690 11.654 6.026 0.78 12.65 70 SER A N 1
ATOM 615 N N B SER A 1 70 ? 39.683 11.625 5.973 0.22 13.63 70 SER A N 1
ATOM 616 C CA A SER A 1 70 ? 38.429 11.737 6.721 0.78 14.51 70 SER A CA 1
ATOM 617 C CA B SER A 1 70 ? 38.345 11.614 6.524 0.22 15.88 70 SER A CA 1
ATOM 618 C C A SER A 1 70 ? 37.887 10.352 7.027 0.78 14.26 70 SER A C 1
ATOM 619 C C B SER A 1 70 ? 37.880 10.200 6.847 0.22 15.09 70 SER A C 1
ATOM 620 O O A SER A 1 70 ? 37.539 10.065 8.163 0.78 20.07 70 SER A O 1
ATOM 621 O O B SER A 1 70 ? 37.331 9.930 7.906 0.22 15.31 70 SER A O 1
ATOM 626 N N A LEU A 1 71 ? 37.804 9.453 6.054 0.53 12.15 71 LEU A N 1
ATOM 627 N N B LEU A 1 71 ? 38.108 9.306 5.896 0.47 12.71 71 LEU A N 1
ATOM 628 C CA A LEU A 1 71 ? 37.275 8.094 6.213 0.53 12.64 71 LEU A CA 1
ATOM 629 C CA B LEU A 1 71 ? 37.825 7.871 6.048 0.47 16.16 71 LEU A CA 1
ATOM 630 C C A LEU A 1 71 ? 38.131 7.209 7.110 0.53 12.91 71 LEU A C 1
ATOM 631 C C B LEU A 1 71 ? 38.581 7.412 7.293 0.47 16.18 71 LEU A C 1
ATOM 632 O O A LEU A 1 71 ? 37.686 6.366 7.897 0.53 15.63 71 LEU A O 1
ATOM 633 O O B LEU A 1 71 ? 37.994 6.927 8.278 0.47 17.81 71 LEU A O 1
ATOM 642 N N A MET A 1 72 ? 39.474 7.386 7.028 0.67 13.09 72 MET A N 1
ATOM 643 N N B MET A 1 72 ? 39.904 7.599 7.290 0.33 14.06 72 MET A N 1
ATOM 644 C CA A MET A 1 72 ? 40.367 6.603 7.893 0.67 14.57 72 MET A CA 1
ATOM 645 C CA B MET A 1 72 ? 40.795 7.164 8.365 0.33 13.83 72 MET A CA 1
ATOM 646 C C A MET A 1 72 ? 40.298 7.013 9.318 0.67 16.84 72 MET A C 1
ATOM 647 C C B MET A 1 72 ? 40.263 7.478 9.746 0.33 17.29 72 MET A C 1
ATOM 648 O O A MET A 1 72 ? 40.174 6.200 10.235 0.67 19.71 72 MET A O 1
ATOM 649 O O B MET A 1 72 ? 40.369 6.722 10.710 0.33 16.98 72 MET A O 1
ATOM 658 N N A ALA A 1 73 ? 40.418 8.307 9.560 0.54 14.98 73 ALA A N 1
ATOM 659 N N B ALA A 1 73 ? 39.668 8.655 9.843 0.46 16.19 73 ALA A N 1
ATOM 660 C CA A ALA A 1 73 ? 40.338 8.769 10.932 0.54 17.68 73 ALA A CA 1
ATOM 661 C CA B ALA A 1 73 ? 39.261 9.082 11.177 0.46 16.55 73 ALA A CA 1
ATOM 662 C C A ALA A 1 73 ? 39.041 8.301 11.600 0.54 17.58 73 ALA A C 1
ATOM 663 C C B ALA A 1 73 ? 38.035 8.292 11.586 0.46 16.51 73 ALA A C 1
ATOM 664 O O A ALA A 1 73 ? 39.056 7.927 12.777 0.54 21.10 73 ALA A O 1
ATOM 665 O O B ALA A 1 73 ? 37.963 7.813 12.716 0.46 16.36 73 ALA A O 1
ATOM 668 N N A ARG A 1 74 ? 37.942 8.291 10.862 0.51 16.68 74 ARG A N 1
ATOM 669 N N B ARG A 1 74 ? 37.075 8.163 10.692 0.49 15.34 74 ARG A N 1
ATOM 670 C CA A ARG A 1 74 ? 36.694 7.773 11.398 0.51 16.59 74 ARG A CA 1
ATOM 671 C CA B ARG A 1 74 ? 35.920 7.332 11.012 0.49 17.15 74 ARG A CA 1
ATOM 672 C C A ARG A 1 74 ? 36.752 6.254 11.532 0.51 18.92 74 ARG A C 1
ATOM 673 C C B ARG A 1 74 ? 36.319 5.950 11.439 0.49 18.66 74 ARG A C 1
ATOM 674 O O A ARG A 1 74 ? 36.329 5.765 12.595 0.51 23.26 74 ARG A O 1
ATOM 675 O O B ARG A 1 74 ? 35.891 5.365 12.424 0.49 24.55 74 ARG A O 1
ATOM 690 N N . LYS A 1 75 ? 37.229 5.418 10.614 1.00 19.83 75 LYS A N 1
ATOM 691 C CA . LYS A 1 75 ? 37.442 3.966 10.753 1.00 22.03 75 LYS A CA 1
ATOM 692 C C . LYS A 1 75 ? 38.219 3.702 12.012 1.00 20.78 75 LYS A C 1
ATOM 693 O O . LYS A 1 75 ? 37.989 2.747 12.748 1.00 22.48 75 LYS A O 1
ATOM 699 N N A MET A 1 76 ? 39.168 4.546 12.387 0.60 22.19 76 MET A N 1
ATOM 700 N N B MET A 1 76 ? 39.189 4.574 12.275 0.40 21.46 76 MET A N 1
ATOM 701 C CA A MET A 1 76 ? 39.962 4.230 13.588 0.60 22.35 76 MET A CA 1
ATOM 702 C CA B MET A 1 76 ? 40.015 4.503 13.474 0.40 22.95 76 MET A CA 1
ATOM 703 C C A MET A 1 76 ? 39.234 4.607 14.852 0.60 23.16 76 MET A C 1
ATOM 704 C C B MET A 1 76 ? 39.116 4.451 14.710 0.40 23.38 76 MET A C 1
ATOM 705 O O A MET A 1 76 ? 39.565 4.174 15.974 0.60 27.59 76 MET A O 1
ATOM 706 O O B MET A 1 76 ? 39.251 3.575 15.594 0.40 15.46 76 MET A O 1
ATOM 715 N N . LYS A 1 77 ? 38.194 5.414 14.734 1.00 22.41 77 LYS A N 1
ATOM 716 C CA . LYS A 1 77 ? 37.319 5.569 15.927 1.00 25.50 77 LYS A CA 1
ATOM 717 C C . LYS A 1 77 ? 36.402 4.392 16.057 1.00 21.01 77 LYS A C 1
ATOM 718 O O . LYS A 1 77 ? 36.095 3.838 17.136 1.00 22.36 77 LYS A O 1
ATOM 724 N N A GLU A 1 78 ? 35.918 3.940 14.899 0.58 20.26 78 GLU A N 1
ATOM 725 N N B GLU A 1 78 ? 35.904 3.837 14.950 0.42 18.75 78 GLU A N 1
ATOM 726 C CA A GLU A 1 78 ? 35.115 2.729 14.852 0.58 19.93 78 GLU A CA 1
ATOM 727 C CA B GLU A 1 78 ? 35.032 2.669 15.101 0.42 20.38 78 GLU A CA 1
ATOM 728 C C A GLU A 1 78 ? 35.859 1.580 15.510 0.58 19.18 78 GLU A C 1
ATOM 729 C C B GLU A 1 78 ? 35.830 1.436 15.462 0.42 16.78 78 GLU A C 1
ATOM 730 O O A GLU A 1 78 ? 35.327 0.857 16.378 0.58 17.77 78 GLU A O 1
ATOM 731 O O B GLU A 1 78 ? 35.319 0.495 16.092 0.42 23.24 78 GLU A O 1
ATOM 742 N N . GLN A 1 79 ? 37.108 1.399 15.084 1.00 18.48 79 GLN A N 1
ATOM 743 C CA . GLN A 1 79 ? 37.882 0.234 15.502 1.00 18.67 79 GLN A CA 1
ATOM 744 C C . GLN A 1 79 ? 38.166 0.301 16.983 1.00 18.14 79 GLN A C 1
ATOM 745 O O . GLN A 1 79 ? 38.151 -0.727 17.681 1.00 18.74 79 GLN A O 1
ATOM 751 N N A ASP A 1 80 ? 38.453 1.475 17.540 0.31 18.38 80 ASP A N 1
ATOM 752 N N B ASP A 1 80 ? 38.399 1.490 17.507 0.69 18.43 80 ASP A N 1
ATOM 753 C CA A ASP A 1 80 ? 38.646 1.539 18.987 0.31 19.26 80 ASP A CA 1
ATOM 754 C CA B ASP A 1 80 ? 38.672 1.642 18.929 0.69 19.64 80 ASP A CA 1
ATOM 755 C C A ASP A 1 80 ? 37.393 1.016 19.689 0.31 18.83 80 ASP A C 1
ATOM 756 C C B ASP A 1 80 ? 37.432 1.324 19.748 0.69 18.51 80 ASP A C 1
ATOM 757 O O A ASP A 1 80 ? 37.450 0.073 20.479 0.31 19.57 80 ASP A O 1
ATOM 758 O O B ASP A 1 80 ? 37.485 0.721 20.823 0.69 20.94 80 ASP A O 1
ATOM 767 N N A SER A 1 81 ? 36.268 1.625 19.339 0.46 19.08 81 SER A N 1
ATOM 768 N N B SER A 1 81 ? 36.239 1.651 19.236 0.54 18.78 81 SER A N 1
ATOM 769 C CA A SER A 1 81 ? 34.956 1.250 19.875 0.46 21.04 81 SER A CA 1
ATOM 770 C CA B SER A 1 81 ? 35.029 1.241 19.972 0.54 20.47 81 SER A CA 1
ATOM 771 C C A SER A 1 81 ? 34.755 -0.249 19.855 0.46 18.93 81 SER A C 1
ATOM 772 C C B SER A 1 81 ? 34.736 -0.241 19.838 0.54 18.30 81 SER A C 1
ATOM 773 O O A SER A 1 81 ? 34.410 -0.916 20.839 0.46 18.83 81 SER A O 1
ATOM 774 O O B SER A 1 81 ? 34.143 -0.857 20.735 0.54 26.66 81 SER A O 1
ATOM 779 N N A GLU A 1 82 ? 34.983 -0.836 18.675 0.56 17.40 82 GLU A N 1
ATOM 780 N N B GLU A 1 82 ? 35.125 -0.804 18.695 0.44 17.09 82 GLU A N 1
ATOM 781 C CA A GLU A 1 82 ? 34.787 -2.278 18.567 0.56 18.44 82 GLU A CA 1
ATOM 782 C CA B GLU A 1 82 ? 34.895 -2.233 18.479 0.44 16.89 82 GLU A CA 1
ATOM 783 C C A GLU A 1 82 ? 35.764 -3.020 19.467 0.56 15.59 82 GLU A C 1
ATOM 784 C C B GLU A 1 82 ? 35.763 -3.019 19.454 0.44 16.39 82 GLU A C 1
ATOM 785 O O A GLU A 1 82 ? 35.429 -4.041 20.074 0.56 18.16 82 GLU A O 1
ATOM 786 O O B GLU A 1 82 ? 35.332 -3.995 20.067 0.44 19.09 82 GLU A O 1
ATOM 797 N N . GLU A 1 83 ? 37.002 -2.565 19.581 1.00 16.72 83 GLU A N 1
ATOM 798 C CA . GLU A 1 83 ? 37.978 -3.254 20.443 1.00 17.69 83 GLU A CA 1
ATOM 799 C C . GLU A 1 83 ? 37.511 -3.262 21.861 1.00 18.01 83 GLU A C 1
ATOM 800 O O . GLU A 1 83 ? 37.679 -4.245 22.593 1.00 19.20 83 GLU A O 1
ATOM 806 N N . GLU A 1 84 ? 36.922 -2.184 22.331 1.00 17.67 84 GLU A N 1
ATOM 807 C CA . GLU A 1 84 ? 36.393 -2.147 23.682 1.00 21.94 84 GLU A CA 1
ATOM 808 C C . GLU A 1 84 ? 35.289 -3.205 23.887 1.00 18.82 84 GLU A C 1
ATOM 809 O O . GLU A 1 84 ? 35.201 -3.849 24.937 1.00 18.42 84 GLU A O 1
ATOM 815 N N A LEU A 1 85 ? 34.395 -3.404 22.900 0.51 16.08 85 LEU A N 1
ATOM 816 N N B LEU A 1 85 ? 34.432 -3.311 22.863 0.49 15.63 85 LEU A N 1
ATOM 817 C CA A LEU A 1 85 ? 33.347 -4.417 23.071 0.51 14.30 85 LEU A CA 1
ATOM 818 C CA B LEU A 1 85 ? 33.362 -4.293 22.873 0.49 13.88 85 LEU A CA 1
ATOM 819 C C A LEU A 1 85 ? 33.902 -5.819 22.942 0.51 14.71 85 LEU A C 1
ATOM 820 C C B LEU A 1 85 ? 33.936 -5.703 22.946 0.49 13.14 85 LEU A C 1
ATOM 821 O O A LEU A 1 85 ? 33.453 -6.788 23.593 0.51 13.37 85 LEU A O 1
ATOM 822 O O B LEU A 1 85 ? 33.436 -6.503 23.790 0.49 12.75 85 LEU A O 1
ATOM 831 N N . ILE A 1 86 ? 34.903 -5.986 22.100 1.00 13.12 86 ILE A N 1
ATOM 832 C CA . ILE A 1 86 ? 35.545 -7.291 22.044 1.00 13.46 86 ILE A CA 1
ATOM 833 C C . ILE A 1 86 ? 36.190 -7.633 23.379 1.00 13.88 86 ILE A C 1
ATOM 834 O O . ILE A 1 86 ? 36.045 -8.745 23.865 1.00 15.02 86 ILE A O 1
ATOM 839 N N A GLU A 1 87 ? 36.954 -6.682 23.950 0.58 15.36 87 GLU A N 1
ATOM 840 N N B GLU A 1 87 ? 36.901 -6.664 23.966 0.42 15.08 87 GLU A N 1
ATOM 841 C CA A GLU A 1 87 ? 37.572 -7.046 25.234 0.58 16.18 87 GLU A CA 1
ATOM 842 C CA B GLU A 1 87 ? 37.573 -6.752 25.256 0.42 16.41 87 GLU A CA 1
ATOM 843 C C A GLU A 1 87 ? 36.497 -7.342 26.257 0.58 15.63 87 GLU A C 1
ATOM 844 C C B GLU A 1 87 ? 36.635 -7.115 26.393 0.42 16.66 87 GLU A C 1
ATOM 845 O O A GLU A 1 87 ? 36.682 -8.390 26.920 0.58 16.03 87 GLU A O 1
ATOM 846 O O B GLU A 1 87 ? 36.851 -7.899 27.331 0.42 17.33 87 GLU A O 1
ATOM 857 N N . ALA A 1 88 ? 35.471 -6.502 26.341 1.00 16.65 88 ALA A N 1
ATOM 858 C CA . ALA A 1 88 ? 34.431 -6.809 27.355 1.00 16.77 88 ALA A CA 1
ATOM 859 C C . ALA A 1 88 ? 33.833 -8.185 27.133 1.00 15.56 88 ALA A C 1
ATOM 860 O O . ALA A 1 88 ? 33.648 -8.970 28.086 1.00 17.40 88 ALA A O 1
ATOM 862 N N . PHE A 1 89 ? 33.517 -8.535 25.882 1.00 14.06 89 PHE A N 1
ATOM 863 C CA . PHE A 1 89 ? 32.947 -9.835 25.610 1.00 12.77 89 PHE A CA 1
ATOM 864 C C . PHE A 1 89 ? 33.857 -10.945 26.139 1.00 14.13 89 PHE A C 1
ATOM 865 O O . PHE A 1 89 ? 33.395 -11.907 26.729 1.00 14.94 89 PHE A O 1
ATOM 873 N N A LYS A 1 90 ? 35.160 -10.937 25.756 0.51 14.25 90 LYS A N 1
ATOM 874 N N B LYS A 1 90 ? 35.152 -10.616 26.002 0.49 16.06 90 LYS A N 1
ATOM 875 C CA A LYS A 1 90 ? 36.035 -12.103 25.959 0.51 11.05 90 LYS A CA 1
ATOM 876 C CA B LYS A 1 90 ? 36.158 -11.518 26.548 0.49 12.55 90 LYS A CA 1
ATOM 877 C C A LYS A 1 90 ? 36.248 -12.375 27.440 0.51 10.13 90 LYS A C 1
ATOM 878 C C B LYS A 1 90 ? 36.204 -11.508 28.066 0.49 12.04 90 LYS A C 1
ATOM 879 O O A LYS A 1 90 ? 36.521 -13.495 27.856 0.51 11.17 90 LYS A O 1
ATOM 880 O O B LYS A 1 90 ? 36.588 -12.574 28.590 0.49 13.23 90 LYS A O 1
ATOM 891 N N A VAL A 1 91 ? 36.145 -11.311 28.232 0.54 10.86 91 VAL A N 1
ATOM 892 N N B VAL A 1 91 ? 35.822 -10.469 28.795 0.46 10.85 91 VAL A N 1
ATOM 893 C CA A VAL A 1 91 ? 36.129 -11.496 29.681 0.54 12.30 91 VAL A CA 1
ATOM 894 C CA B VAL A 1 91 ? 35.761 -10.569 30.264 0.46 12.13 91 VAL A CA 1
ATOM 895 C C A VAL A 1 91 ? 34.863 -12.223 30.115 0.54 10.49 91 VAL A C 1
ATOM 896 C C B VAL A 1 91 ? 34.662 -11.546 30.671 0.46 10.23 91 VAL A C 1
ATOM 897 O O A VAL A 1 91 ? 34.974 -13.144 30.907 0.54 12.54 91 VAL A O 1
ATOM 898 O O B VAL A 1 91 ? 34.861 -12.339 31.582 0.46 11.23 91 VAL A O 1
ATOM 905 N N A PHE A 1 92 ? 33.682 -11.744 29.707 0.61 12.36 92 PHE A N 1
ATOM 906 N N B PHE A 1 92 ? 33.513 -11.548 29.994 0.39 10.92 92 PHE A N 1
ATOM 907 C CA A PHE A 1 92 ? 32.450 -12.437 30.120 0.61 11.45 92 PHE A CA 1
ATOM 908 C CA B PHE A 1 92 ? 32.393 -12.450 30.271 0.39 10.60 92 PHE A CA 1
ATOM 909 C C A PHE A 1 92 ? 32.549 -13.906 29.746 0.61 11.15 92 PHE A C 1
ATOM 910 C C B PHE A 1 92 ? 32.477 -13.848 29.679 0.39 12.57 92 PHE A C 1
ATOM 911 O O A PHE A 1 92 ? 32.163 -14.813 30.485 0.61 11.44 92 PHE A O 1
ATOM 912 O O B PHE A 1 92 ? 31.933 -14.773 30.312 0.39 11.82 92 PHE A O 1
ATOM 927 N N . ASP A 1 93 ? 33.054 -14.137 28.512 1.00 12.14 93 ASP A N 1
ATOM 928 C CA . ASP A 1 93 ? 33.108 -15.474 27.968 1.00 12.43 93 ASP A CA 1
ATOM 929 C C . ASP A 1 93 ? 34.299 -16.248 28.524 1.00 13.83 93 ASP A C 1
ATOM 930 O O . ASP A 1 93 ? 35.365 -16.416 27.925 1.00 16.02 93 ASP A O 1
ATOM 935 N N . ARG A 1 94 ? 34.136 -16.706 29.792 1.00 13.44 94 ARG A N 1
ATOM 936 C CA . ARG A 1 94 ? 35.261 -17.201 30.584 1.00 15.05 94 ARG A CA 1
ATOM 937 C C . ARG A 1 94 ? 35.967 -18.368 29.930 1.00 15.88 94 ARG A C 1
ATOM 938 O O . ARG A 1 94 ? 37.204 -18.484 30.059 1.00 19.56 94 ARG A O 1
ATOM 946 N N . ASP A 1 95 ? 35.262 -19.269 29.271 1.00 15.98 95 ASP A N 1
ATOM 947 C CA . ASP A 1 95 ? 35.906 -20.421 28.638 1.00 17.81 95 ASP A CA 1
ATOM 948 C C . ASP A 1 95 ? 36.289 -20.205 27.175 1.00 19.22 95 ASP A C 1
ATOM 949 O O . ASP A 1 95 ? 36.813 -21.108 26.504 1.00 22.32 95 ASP A O 1
ATOM 954 N N . GLY A 1 96 ? 36.076 -19.040 26.617 1.00 17.90 96 GLY A N 1
ATOM 955 C CA . GLY A 1 96 ? 36.487 -18.732 25.243 1.00 21.74 96 GLY A CA 1
ATOM 956 C C . GLY A 1 96 ? 35.733 -19.402 24.130 1.00 22.16 96 GLY A C 1
ATOM 957 O O . GLY A 1 96 ? 36.215 -19.335 22.988 1.00 26.10 96 GLY A O 1
ATOM 958 N N . ASN A 1 97 ? 34.568 -19.960 24.372 1.00 21.35 97 ASN A N 1
ATOM 959 C CA . ASN A 1 97 ? 33.880 -20.725 23.317 1.00 21.86 97 ASN A CA 1
ATOM 960 C C . ASN A 1 97 ? 32.966 -19.853 22.462 1.00 20.99 97 ASN A C 1
ATOM 961 O O . ASN A 1 97 ? 32.316 -20.429 21.591 1.00 26.22 97 ASN A O 1
ATOM 966 N N . GLY A 1 98 ? 32.971 -18.537 22.683 1.00 19.31 98 GLY A N 1
ATOM 967 C CA . GLY A 1 98 ? 32.236 -17.597 21.873 1.00 18.47 98 GLY A CA 1
ATOM 968 C C . GLY A 1 98 ? 30.782 -17.413 22.320 1.00 15.47 98 GLY A C 1
ATOM 969 O O . GLY A 1 98 ? 30.038 -16.711 21.667 1.00 16.46 98 GLY A O 1
ATOM 970 N N . LEU A 1 99 ? 30.420 -18.008 23.444 1.00 15.63 99 LEU A N 1
ATOM 971 C CA . LEU A 1 99 ? 29.066 -17.939 23.994 1.00 13.28 99 LEU A CA 1
ATOM 972 C C . LEU A 1 99 ? 29.151 -17.604 25.460 1.00 13.78 99 LEU A C 1
ATOM 973 O O . LEU A 1 99 ? 29.819 -18.349 26.199 1.00 17.25 99 LEU A O 1
ATOM 978 N N A ILE A 1 100 ? 28.538 -16.516 25.902 0.90 10.61 100 ILE A N 1
ATOM 979 N N B ILE A 1 100 ? 28.470 -16.544 25.873 0.09 10.69 100 ILE A N 1
ATOM 980 C CA A ILE A 1 100 ? 28.485 -16.246 27.333 0.90 9.81 100 ILE A CA 1
ATOM 981 C CA B ILE A 1 100 ? 28.350 -16.259 27.295 0.09 9.32 100 ILE A CA 1
ATOM 982 C C A ILE A 1 100 ? 27.322 -17.050 27.872 0.90 9.50 100 ILE A C 1
ATOM 983 C C B ILE A 1 100 ? 27.232 -17.098 27.891 0.09 8.80 100 ILE A C 1
ATOM 984 O O A ILE A 1 100 ? 26.158 -16.850 27.474 0.90 10.13 100 ILE A O 1
ATOM 985 O O B ILE A 1 100 ? 26.055 -16.970 27.549 0.09 9.08 100 ILE A O 1
ATOM 994 N N . SER A 1 101 ? 27.617 -17.988 28.811 1.00 9.89 101 SER A N 1
ATOM 995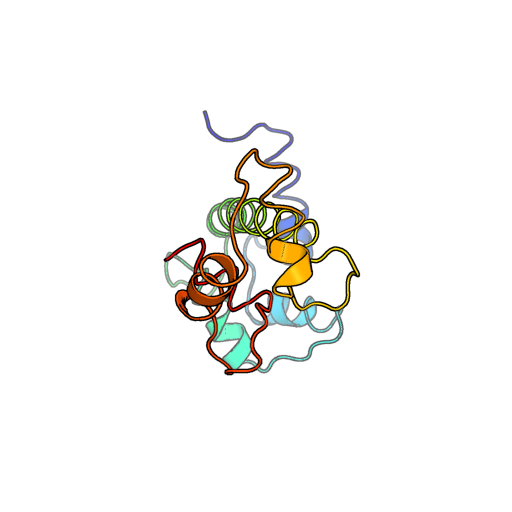 C CA . SER A 1 101 ? 26.572 -18.758 29.475 1.00 10.27 101 SER A CA 1
ATOM 996 C C . SER A 1 101 ? 26.039 -18.034 30.674 1.00 9.74 101 SER A C 1
ATOM 997 O O . SER A 1 101 ? 26.607 -17.067 31.197 1.00 9.49 101 SER A O 1
ATOM 1000 N N . ALA A 1 102 ? 24.902 -18.528 31.178 1.00 10.81 102 ALA A N 1
ATOM 1001 C CA . ALA A 1 102 ? 24.374 -18.005 32.427 1.00 10.69 102 ALA A CA 1
ATOM 1002 C C . ALA A 1 102 ? 25.383 -18.132 33.574 1.00 10.27 102 ALA A C 1
ATOM 1003 O O . ALA A 1 102 ? 25.510 -17.211 34.399 1.00 11.11 102 ALA A O 1
ATOM 1005 N N . ALA A 1 103 ? 26.078 -19.251 33.669 1.00 11.12 103 ALA A N 1
ATOM 1006 C CA . ALA A 1 103 ? 27.044 -19.412 34.744 1.00 11.64 103 ALA A CA 1
ATOM 1007 C C . ALA A 1 103 ? 28.186 -18.414 34.623 1.00 9.77 103 ALA A C 1
ATOM 1008 O O . ALA A 1 103 ? 28.620 -17.809 35.617 1.00 10.63 103 ALA A O 1
ATOM 1010 N N . GLU A 1 104 ? 28.647 -18.214 33.408 1.00 9.68 104 GLU A N 1
ATOM 1011 C CA . GLU A 1 104 ? 29.733 -17.224 33.187 1.00 9.38 104 GLU A CA 1
ATOM 1012 C C . GLU A 1 104 ? 29.282 -15.833 33.521 1.00 9.15 104 GLU A C 1
ATOM 1013 O O . GLU A 1 104 ? 29.995 -15.072 34.194 1.00 10.22 104 GLU A O 1
ATOM 1019 N N . LEU A 1 105 ? 28.110 -15.456 33.036 1.00 9.14 105 LEU A N 1
ATOM 1020 C CA . LEU A 1 105 ? 27.597 -14.119 33.312 1.00 9.41 105 LEU A CA 1
ATOM 1021 C C . LEU A 1 105 ? 27.441 -13.890 34.810 1.00 9.46 105 LEU A C 1
ATOM 1022 O O . LEU A 1 105 ? 27.818 -12.847 35.342 1.00 10.16 105 LEU A O 1
ATOM 1027 N N . ARG A 1 106 ? 26.895 -14.883 35.508 1.00 9.22 106 ARG A N 1
ATOM 1028 C CA . ARG A 1 106 ? 26.719 -14.722 36.953 1.00 9.65 106 ARG A CA 1
ATOM 1029 C C . ARG A 1 106 ? 28.056 -14.566 37.655 1.00 9.45 106 ARG A C 1
ATOM 1030 O O . ARG A 1 106 ? 28.210 -13.758 38.572 1.00 10.64 106 ARG A O 1
ATOM 1038 N N A HIS A 1 107 ? 29.019 -15.368 37.207 0.34 8.71 107 HIS A N 1
ATOM 1039 N N B HIS A 1 107 ? 29.054 -15.396 37.312 0.66 10.87 107 HIS A N 1
ATOM 1040 C CA A HIS A 1 107 ? 30.341 -15.358 37.814 0.34 10.82 107 HIS A CA 1
ATOM 1041 C CA B HIS A 1 107 ? 30.352 -15.252 37.989 0.66 10.92 107 HIS A CA 1
ATOM 1042 C C A HIS A 1 107 ? 31.077 -14.031 37.693 0.34 12.08 107 HIS A C 1
ATOM 1043 C C B HIS A 1 107 ? 30.956 -13.870 37.775 0.66 11.22 107 HIS A C 1
ATOM 1044 O O A HIS A 1 107 ? 31.706 -13.553 38.647 0.34 10.34 107 HIS A O 1
ATOM 1045 O O B HIS A 1 107 ? 31.380 -13.167 38.696 0.66 11.35 107 HIS A O 1
ATOM 1058 N N . VAL A 1 108 ? 30.977 -13.409 36.516 1.00 11.16 108 VAL A N 1
ATOM 1059 C CA . VAL A 1 108 ? 31.596 -12.123 36.256 1.00 11.53 108 VAL A CA 1
ATOM 1060 C C . VAL A 1 108 ? 30.769 -11.023 36.930 1.00 11.56 108 VAL A C 1
ATOM 1061 O O . VAL A 1 108 ? 31.342 -10.062 37.513 1.00 12.76 108 VAL A O 1
ATOM 1065 N N . MET A 1 109 ? 29.428 -11.088 36.943 1.00 10.64 109 MET A N 1
ATOM 1066 C CA . MET A 1 109 ? 28.666 -10.046 37.624 1.00 10.52 109 MET A CA 1
ATOM 1067 C C . MET A 1 109 ? 28.987 -10.007 39.125 1.00 11.37 109 MET A C 1
ATOM 1068 O O . MET A 1 109 ? 29.093 -8.902 39.674 1.00 11.98 109 MET A O 1
ATOM 1073 N N . THR A 1 110 ? 29.187 -11.175 39.754 1.00 11.08 110 THR A N 1
ATOM 1074 C CA . THR A 1 110 ? 29.596 -11.157 41.171 1.00 11.80 110 THR A CA 1
ATOM 1075 C C . THR A 1 110 ? 30.881 -10.390 41.314 1.00 11.50 110 THR A C 1
ATOM 1076 O O . THR A 1 110 ? 31.060 -9.583 42.258 1.00 12.59 110 THR A O 1
ATOM 1080 N N A ASN A 1 111 ? 31.845 -10.634 40.457 0.72 11.72 111 ASN A N 1
ATOM 1081 N N B ASN A 1 111 ? 31.778 -10.642 40.375 0.28 11.41 111 ASN A N 1
ATOM 1082 C CA A ASN A 1 111 ? 33.111 -9.834 40.563 0.72 10.91 111 ASN A CA 1
ATOM 1083 C CA B ASN A 1 111 ? 33.114 -10.070 40.212 0.28 11.93 111 ASN A CA 1
ATOM 1084 C C A ASN A 1 111 ? 32.887 -8.368 40.312 0.72 10.52 111 ASN A C 1
ATOM 1085 C C B ASN A 1 111 ? 33.055 -8.580 39.879 0.28 11.88 111 ASN A C 1
ATOM 1086 O O A ASN A 1 111 ? 33.646 -7.556 40.907 0.72 12.14 111 ASN A O 1
ATOM 1087 O O B ASN A 1 111 ? 34.093 -7.890 39.997 0.28 15.67 111 ASN A O 1
ATOM 1096 N N . LEU A 1 112 ? 31.937 -8.018 39.487 1.00 12.23 112 LEU A N 1
ATOM 1097 C CA . LEU A 1 112 ? 31.610 -6.611 39.254 1.00 12.32 112 LEU A CA 1
ATOM 1098 C C . LEU A 1 112 ? 30.797 -6.029 40.410 1.00 12.84 112 LEU A C 1
ATOM 1099 O O . LEU A 1 112 ? 30.411 -4.857 40.312 1.00 15.85 112 LEU A O 1
ATOM 1104 N N . GLY A 1 113 ? 30.573 -6.805 41.478 1.00 12.63 113 GLY A N 1
ATOM 1105 C CA . GLY A 1 113 ? 29.920 -6.340 42.661 1.00 11.96 113 GLY A CA 1
ATOM 1106 C C . GLY A 1 113 ? 28.448 -6.612 42.751 1.00 10.77 113 GLY A C 1
ATOM 1107 O O . GLY A 1 113 ? 27.837 -6.080 43.670 1.00 12.21 113 GLY A O 1
ATOM 1108 N N . GLU A 1 114 ? 27.901 -7.412 41.862 1.00 10.83 114 GLU A N 1
ATOM 1109 C CA . GLU A 1 114 ? 26.501 -7.716 41.763 1.00 10.90 114 GLU A CA 1
ATOM 1110 C C . GLU A 1 114 ? 26.278 -9.211 41.970 1.00 10.53 114 GLU A C 1
ATOM 1111 O O . GLU A 1 114 ? 26.577 -9.996 41.073 1.00 12.62 114 GLU A O 1
ATOM 1117 N N A LYS A 1 115 ? 25.682 -9.508 43.109 0.67 10.04 115 LYS A N 1
ATOM 1118 N N B LYS A 1 115 ? 25.797 -9.656 43.134 0.33 8.64 115 LYS A N 1
ATOM 1119 C CA A LYS A 1 115 ? 25.405 -10.896 43.486 0.67 10.41 115 LYS A CA 1
ATOM 1120 C CA B LYS A 1 115 ? 25.539 -11.059 43.429 0.33 8.47 115 LYS A CA 1
ATOM 1121 C C A LYS A 1 115 ? 23.973 -11.208 43.054 0.67 10.09 115 LYS A C 1
ATOM 1122 C C B LYS A 1 115 ? 24.137 -11.435 42.948 0.33 6.77 115 LYS A C 1
ATOM 1123 O O A LYS A 1 115 ? 23.013 -10.824 43.730 0.67 12.99 115 LYS A O 1
ATOM 1124 O O B LYS A 1 115 ? 23.202 -11.044 43.648 0.33 5.93 115 LYS A O 1
ATOM 1135 N N A LEU A 1 116 ? 23.812 -11.835 41.890 0.58 8.48 116 LEU A N 1
ATOM 1136 N N B LEU A 1 116 ? 23.988 -12.078 41.810 0.41 8.29 116 LEU A N 1
ATOM 1137 C CA A LEU A 1 116 ? 22.532 -12.052 41.240 0.58 8.35 116 LEU A CA 1
ATOM 1138 C CA B LEU A 1 116 ? 22.736 -12.250 41.087 0.41 8.35 116 LEU A CA 1
ATOM 1139 C C A LEU A 1 116 ? 22.152 -13.522 41.314 0.58 7.76 116 LEU A C 1
ATOM 1140 C C B LEU A 1 116 ? 22.175 -13.641 41.227 0.41 9.99 116 LEU A C 1
ATOM 1141 O O A LEU A 1 116 ? 23.021 -14.432 41.331 0.58 10.11 116 LEU A O 1
ATOM 1142 O O B LEU A 1 116 ? 22.897 -14.663 41.261 0.41 9.40 116 LEU A O 1
ATOM 1151 N N . THR A 1 117 ? 20.835 -13.742 41.308 1.00 8.50 117 THR A N 1
ATOM 1152 C CA . THR A 1 117 ? 20.290 -15.094 41.300 1.00 8.53 117 THR A CA 1
ATOM 1153 C C . THR A 1 117 ? 20.243 -15.648 39.897 1.00 8.10 117 THR A C 1
ATOM 1154 O O . THR A 1 117 ? 20.332 -14.919 38.892 1.00 8.77 117 THR A O 1
ATOM 1158 N N . ASP A 1 118 ? 20.031 -16.969 39.790 1.00 8.45 118 ASP A N 1
ATOM 1159 C CA . ASP A 1 118 ? 19.826 -17.590 38.493 1.00 8.68 118 ASP A CA 1
ATOM 1160 C C . ASP A 1 118 ? 18.645 -16.980 37.745 1.00 9.14 118 ASP A C 1
ATOM 1161 O O . ASP A 1 118 ? 18.727 -16.776 36.534 1.00 10.44 118 ASP A O 1
ATOM 1166 N N A ASP A 1 119 ? 17.580 -16.656 38.457 0.34 8.94 119 ASP A N 1
ATOM 1167 N N B ASP A 1 119 ? 17.556 -16.687 38.419 0.66 8.99 119 ASP A N 1
ATOM 1168 C CA A ASP A 1 119 ? 16.379 -16.069 37.854 0.34 8.53 119 ASP A CA 1
ATOM 1169 C CA B ASP A 1 119 ? 16.428 -16.100 37.662 0.66 10.11 119 ASP A CA 1
ATOM 1170 C C A ASP A 1 119 ? 16.650 -14.679 37.279 0.34 8.66 119 ASP A C 1
ATOM 1171 C C B ASP A 1 119 ? 16.837 -14.731 37.126 0.66 8.54 119 ASP A C 1
ATOM 1172 O O A ASP A 1 119 ? 16.090 -14.294 36.242 0.34 6.57 119 ASP A O 1
ATOM 1173 O O B ASP A 1 119 ? 16.543 -14.410 35.961 0.66 8.09 119 ASP A O 1
ATOM 1182 N N . GLU A 1 120 ? 17.489 -13.909 37.951 1.00 9.37 120 GLU A N 1
ATOM 1183 C CA . GLU A 1 120 ? 17.926 -12.592 37.475 1.00 9.37 120 GLU A CA 1
ATOM 1184 C C . GLU A 1 120 ? 18.822 -12.696 36.260 1.00 8.87 120 GLU A C 1
ATOM 1185 O O . GLU A 1 120 ? 18.641 -11.972 35.268 1.00 9.62 120 GLU A O 1
ATOM 1191 N N . VAL A 1 121 ? 19.812 -13.583 36.330 1.00 8.69 121 VAL A N 1
ATOM 1192 C CA . VAL A 1 121 ? 20.704 -13.740 35.193 1.00 9.39 121 VAL A CA 1
ATOM 1193 C C . VAL A 1 121 ? 19.965 -14.294 33.983 1.00 9.26 121 VAL A C 1
ATOM 1194 O O . VAL A 1 121 ? 20.222 -13.877 32.835 1.00 9.56 121 VAL A O 1
ATOM 1198 N N . ASP A 1 122 ? 19.062 -15.232 34.195 1.00 9.34 122 ASP A N 1
ATOM 1199 C CA . ASP A 1 122 ? 18.298 -15.786 33.106 1.00 9.65 122 ASP A CA 1
ATOM 1200 C C . ASP A 1 122 ? 17.495 -14.706 32.394 1.00 9.66 122 ASP A C 1
ATOM 1201 O O . ASP A 1 122 ? 17.394 -14.682 31.167 1.00 10.63 122 ASP A O 1
ATOM 1206 N N . GLU A 1 123 ? 16.897 -13.795 33.152 1.00 10.14 123 GLU A N 1
ATOM 1207 C CA . GLU A 1 123 ? 16.165 -12.682 32.536 1.00 10.75 123 GLU A CA 1
ATOM 1208 C C . GLU A 1 123 ? 17.113 -11.798 31.722 1.00 10.38 123 GLU A C 1
ATOM 1209 O O . GLU A 1 123 ? 16.767 -11.369 30.613 1.00 11.66 123 GLU A O 1
ATOM 1215 N N . MET A 1 124 ? 18.320 -11.480 32.251 1.00 10.27 124 MET A N 1
ATOM 1216 C CA . MET A 1 124 ? 19.295 -10.710 31.464 1.00 10.60 124 MET A CA 1
ATOM 1217 C C . MET A 1 124 ? 19.601 -11.382 30.173 1.00 10.70 124 MET A C 1
ATOM 1218 O O . MET A 1 124 ? 19.688 -10.779 29.097 1.00 12.78 124 MET A O 1
ATOM 1223 N N A ILE A 1 125 ? 19.834 -12.693 30.203 0.61 10.10 125 ILE A N 1
ATOM 1224 N N B ILE A 1 125 ? 19.827 -12.699 30.209 0.39 10.71 125 ILE A N 1
ATOM 1225 C CA A ILE A 1 125 ? 20.125 -13.328 28.930 0.61 11.16 125 ILE A CA 1
ATOM 1226 C CA B ILE A 1 125 ? 20.127 -13.570 29.096 0.39 11.33 125 ILE A CA 1
ATOM 1227 C C A ILE A 1 125 ? 18.904 -13.332 28.029 0.61 9.53 125 ILE A C 1
ATOM 1228 C C B ILE A 1 125 ? 18.965 -13.605 28.090 0.39 11.16 125 ILE A C 1
ATOM 1229 O O A ILE A 1 125 ? 19.047 -13.021 26.836 0.61 9.15 125 ILE A O 1
ATOM 1230 O O B ILE A 1 125 ? 19.182 -13.580 26.873 0.39 12.04 125 ILE A O 1
ATOM 1239 N N . ARG A 1 126 ? 17.716 -13.660 28.551 1.00 11.02 126 ARG A N 1
ATOM 1240 C CA . ARG A 1 126 ? 16.539 -13.658 27.653 1.00 11.30 126 ARG A CA 1
ATOM 1241 C C . ARG A 1 126 ? 16.372 -12.342 26.918 1.00 11.97 126 ARG A C 1
ATOM 1242 O O . ARG A 1 126 ? 16.005 -12.337 25.748 1.00 12.83 126 ARG A O 1
ATOM 1250 N N . GLU A 1 127 ? 16.633 -11.202 27.589 1.00 11.44 127 GLU A N 1
ATOM 1251 C CA . GLU A 1 127 ? 16.505 -9.895 26.987 1.00 13.24 127 GLU A CA 1
ATOM 1252 C C . GLU A 1 127 ? 17.405 -9.749 25.780 1.00 13.55 127 GLU A C 1
ATOM 1253 O O . GLU A 1 127 ? 17.067 -9.057 24.784 1.00 17.27 127 GLU A O 1
ATOM 1259 N N . ALA A 1 128 ? 18.597 -10.326 25.833 1.00 12.83 128 ALA A N 1
ATOM 1260 C CA . ALA A 1 128 ? 19.595 -10.149 24.779 1.00 13.38 128 ALA A CA 1
ATOM 1261 C C . ALA A 1 128 ? 19.624 -11.312 23.775 1.00 11.41 128 ALA A C 1
ATOM 1262 O O . ALA A 1 128 ? 20.235 -11.144 22.712 1.00 12.07 128 ALA A O 1
ATOM 1264 N N . ASP A 1 129 ? 19.001 -12.427 24.107 1.00 11.64 129 ASP A N 1
ATOM 1265 C CA . ASP A 1 129 ? 19.113 -13.634 23.321 1.00 11.01 129 ASP A CA 1
ATOM 1266 C C . ASP A 1 129 ? 18.226 -13.501 22.097 1.00 12.37 129 ASP A C 1
ATOM 1267 O O . ASP A 1 129 ? 17.025 -13.191 22.230 1.00 15.64 129 ASP A O 1
ATOM 1272 N N . ILE A 1 130 ? 18.800 -13.687 20.919 1.00 11.70 130 ILE A N 1
ATOM 1273 C CA . ILE A 1 130 ? 18.120 -13.580 19.661 1.00 12.45 130 ILE A CA 1
ATOM 1274 C C . ILE A 1 130 ? 17.918 -14.959 19.049 1.00 12.82 130 ILE A C 1
ATOM 1275 O O . ILE A 1 130 ? 16.827 -15.278 18.579 1.00 15.29 130 ILE A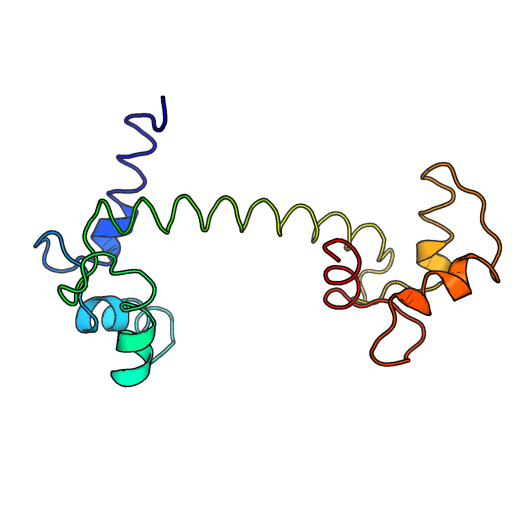 O 1
ATOM 1280 N N . ASP A 1 131 ? 18.923 -15.781 19.040 1.00 12.60 131 ASP A N 1
ATOM 1281 C CA . ASP A 1 131 ? 18.873 -17.126 18.450 1.00 14.06 131 ASP A CA 1
ATOM 1282 C C . ASP A 1 131 ? 18.258 -18.155 19.387 1.00 14.22 131 ASP A C 1
ATOM 1283 O O . ASP A 1 131 ? 17.993 -19.266 18.966 1.00 18.56 131 ASP A O 1
ATOM 1288 N N . GLY A 1 132 ? 17.952 -17.786 20.631 1.00 13.64 132 GLY A N 1
ATOM 1289 C CA . GLY A 1 132 ? 17.216 -18.664 21.533 1.00 14.95 132 GLY A CA 1
ATOM 1290 C C . GLY A 1 132 ? 18.030 -19.773 22.180 1.00 15.58 132 GLY A C 1
ATOM 1291 O O . GLY A 1 132 ? 17.408 -20.621 22.799 1.00 17.82 132 GLY A O 1
ATOM 1292 N N . ASP A 1 133 ? 19.346 -19.753 22.096 1.00 14.03 133 ASP A N 1
ATOM 1293 C CA . ASP A 1 133 ? 20.161 -20.822 22.653 1.00 14.21 133 ASP A CA 1
ATOM 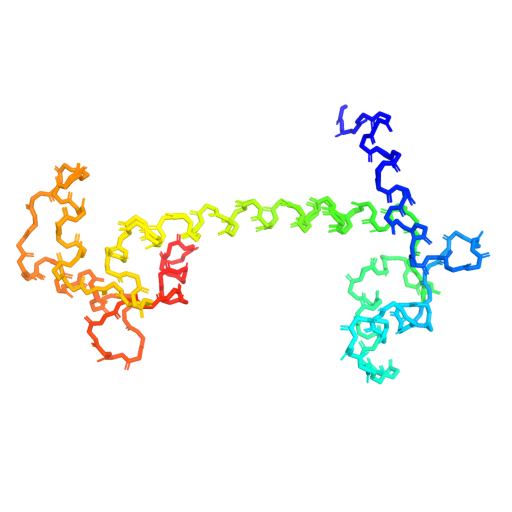1294 C C . ASP A 1 133 ? 20.470 -20.622 24.149 1.00 13.90 133 ASP A C 1
ATOM 1295 O O . ASP A 1 133 ? 21.230 -21.404 24.724 1.00 15.49 133 ASP A O 1
ATOM 1300 N N . GLY A 1 134 ? 19.882 -19.609 24.801 1.00 12.75 134 GLY A N 1
ATOM 1301 C CA . GLY A 1 134 ? 20.151 -19.402 26.217 1.00 12.69 134 GLY A CA 1
ATOM 1302 C C . GLY A 1 134 ? 21.520 -18.950 26.582 1.00 11.23 134 GLY A C 1
ATOM 1303 O O . GLY A 1 134 ? 21.878 -18.934 27.740 1.00 12.48 134 GLY A O 1
ATOM 1304 N N . HIS A 1 135 ? 22.262 -18.487 25.583 1.00 10.65 135 HIS A N 1
ATOM 1305 C CA . HIS A 1 135 ? 23.592 -17.964 25.708 1.00 10.74 135 HIS A CA 1
ATOM 1306 C C . HIS A 1 135 ? 23.663 -16.625 24.943 1.00 9.80 135 HIS A C 1
ATOM 1307 O O . HIS A 1 135 ? 22.819 -16.377 24.083 1.00 10.62 135 HIS A O 1
ATOM 1314 N N A ILE A 1 136 ? 24.678 -15.819 25.205 0.71 9.88 136 ILE A N 1
ATOM 1315 N N B ILE A 1 136 ? 24.655 -15.791 25.209 0.29 10.01 136 ILE A N 1
ATOM 1316 C CA A ILE A 1 136 ? 24.876 -14.565 24.480 0.71 9.61 136 ILE A CA 1
ATOM 1317 C CA B ILE A 1 136 ? 24.838 -14.521 24.513 0.29 9.64 136 ILE A CA 1
ATOM 1318 C C A ILE A 1 136 ? 26.127 -14.728 23.623 0.71 9.93 136 ILE A C 1
ATOM 1319 C C B ILE A 1 136 ? 26.084 -14.587 23.633 0.29 8.42 136 ILE A C 1
ATOM 1320 O O A ILE A 1 136 ? 27.245 -14.925 24.143 0.71 10.63 136 ILE A O 1
ATOM 1321 O O B ILE A 1 136 ? 27.214 -14.600 24.154 0.29 8.58 136 ILE A O 1
ATOM 1330 N N . ASN A 1 137 ? 25.925 -14.621 22.319 1.00 10.13 137 ASN A N 1
ATOM 1331 C CA . ASN A 1 137 ? 27.063 -14.577 21.388 1.00 10.65 137 ASN A CA 1
ATOM 1332 C C . ASN A 1 137 ? 27.506 -13.130 21.175 1.00 10.20 137 ASN A C 1
ATOM 1333 O O . ASN A 1 137 ? 26.960 -12.179 21.722 1.00 10.48 137 ASN A O 1
ATOM 1338 N N A TYR A 1 138 ? 28.601 -12.898 20.410 0.62 11.24 138 TYR A N 1
ATOM 1339 N N B TYR A 1 138 ? 28.549 -13.012 20.355 0.38 12.52 138 TYR A N 1
ATOM 1340 C CA A TYR A 1 138 ? 29.139 -11.533 20.318 0.62 11.57 138 TYR A CA 1
ATOM 1341 C CA B TYR A 1 138 ? 29.168 -11.698 20.210 0.38 11.47 138 TYR A CA 1
ATOM 1342 C C A TYR A 1 138 ? 28.145 -10.598 19.645 0.62 11.03 138 TYR A C 1
ATOM 1343 C C B TYR A 1 138 ? 28.202 -10.683 19.631 0.38 11.23 138 TYR A C 1
ATOM 1344 O O A TYR A 1 138 ? 27.965 -9.464 20.090 0.62 11.46 138 TYR A O 1
ATOM 1345 O O B TYR A 1 138 ? 28.052 -9.563 20.129 0.38 11.67 138 TYR A O 1
ATOM 1362 N N . GLU A 1 139 ? 27.507 -11.037 18.565 1.00 12.23 139 GLU A N 1
ATOM 1363 C CA . GLU A 1 139 ? 26.509 -10.119 17.954 1.00 12.62 139 GLU A CA 1
ATOM 1364 C C . GLU A 1 139 ? 25.437 -9.725 18.941 1.00 11.70 139 GLU A C 1
ATOM 1365 O O . GLU A 1 139 ? 25.050 -8.564 18.981 1.00 12.48 139 GLU A O 1
ATOM 1371 N N . GLU A 1 140 ? 24.904 -10.690 19.703 1.00 10.87 140 GLU A N 1
ATOM 1372 C CA . GLU A 1 140 ? 23.851 -10.374 20.685 1.00 10.88 140 GLU A CA 1
ATOM 1373 C C . GLU A 1 140 ? 24.372 -9.404 21.732 1.00 10.19 140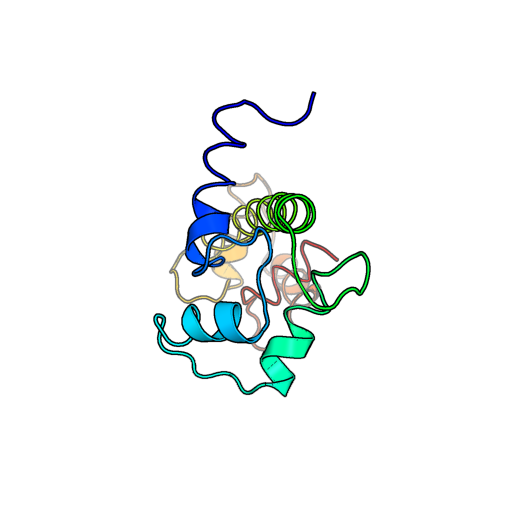 GLU A C 1
ATOM 1374 O O . GLU A 1 140 ? 23.643 -8.506 22.185 1.00 11.84 140 GLU A O 1
ATOM 1380 N N A PHE A 1 141 ? 25.615 -9.612 22.151 0.53 10.23 141 PHE A N 1
ATOM 1381 N N B PHE A 1 141 ? 25.607 -9.618 22.156 0.47 10.37 141 PHE A N 1
ATOM 1382 C CA A PHE A 1 141 ? 26.249 -8.753 23.133 0.53 10.57 141 PHE A CA 1
ATOM 1383 C CA B PHE A 1 141 ? 26.241 -8.740 23.123 0.47 10.57 141 PHE A CA 1
ATOM 1384 C C A PHE A 1 141 ? 26.373 -7.309 22.641 0.53 11.42 141 PHE A C 1
ATOM 1385 C C B PHE A 1 141 ? 26.305 -7.302 22.613 0.47 12.26 141 PHE A C 1
ATOM 1386 O O A PHE A 1 141 ? 26.015 -6.358 23.321 0.53 13.10 141 PHE A O 1
ATOM 1387 O O B PHE A 1 141 ? 25.855 -6.355 23.241 0.47 12.32 141 PHE A O 1
ATOM 1402 N N . VAL A 1 142 ? 26.880 -7.163 21.407 1.00 11.84 142 VAL A N 1
ATOM 1403 C CA . VAL A 1 142 ? 27.032 -5.837 20.820 1.00 13.02 142 VAL A CA 1
ATOM 1404 C C . VAL A 1 142 ? 25.696 -5.170 20.666 1.00 14.52 142 VAL A C 1
ATOM 1405 O O . VAL A 1 142 ? 25.537 -3.995 21.022 1.00 16.40 142 VAL A O 1
ATOM 1409 N N A ARG A 1 143 ? 24.658 -5.867 20.143 0.48 13.09 143 ARG A N 1
ATOM 1410 N N B ARG A 1 143 ? 24.738 -5.948 20.138 0.52 15.49 143 ARG A N 1
ATOM 1411 C CA A ARG A 1 143 ? 23.375 -5.186 19.950 0.48 16.92 143 ARG A CA 1
ATOM 1412 C CA B ARG A 1 143 ? 23.436 -5.352 19.888 0.52 15.37 143 ARG A CA 1
ATOM 1413 C C A ARG A 1 143 ? 22.788 -4.782 21.272 0.48 17.47 143 ARG A C 1
ATOM 1414 C C B ARG A 1 143 ? 22.848 -4.751 21.136 0.52 16.52 143 ARG A C 1
ATOM 1415 O O A ARG A 1 143 ? 22.081 -3.787 21.510 0.48 25.79 143 ARG A O 1
ATOM 1416 O O B ARG A 1 143 ? 22.340 -3.621 21.110 0.52 17.37 143 ARG A O 1
ATOM 1431 N N A MET A 1 144 ? 23.047 -5.567 22.330 0.73 15.87 144 MET A N 1
ATOM 1432 N N B MET A 1 144 ? 22.894 -5.446 22.256 0.27 14.60 144 MET A N 1
ATOM 1433 C CA A MET A 1 144 ? 22.470 -5.063 23.570 0.73 17.91 144 MET A CA 1
ATOM 1434 C CA B MET A 1 144 ? 22.379 -5.018 23.543 0.27 16.96 144 MET A CA 1
ATOM 1435 C C A MET A 1 144 ? 23.234 -3.844 24.042 0.73 19.05 144 MET A C 1
ATOM 1436 C C B MET A 1 144 ? 23.252 -3.970 24.212 0.27 19.69 144 MET A C 1
ATOM 1437 O O A MET A 1 144 ? 22.658 -2.849 24.455 0.73 23.19 144 MET A O 1
ATOM 1438 O O B MET A 1 144 ? 22.733 -3.159 24.986 0.27 24.03 144 MET A O 1
ATOM 1447 N N . MET A 1 145 ? 24.565 -3.924 23.977 1.00 19.22 145 MET A N 1
ATOM 1448 C CA . MET A 1 145 ? 25.390 -2.897 24.568 1.00 23.30 145 MET A CA 1
ATOM 1449 C C . MET A 1 145 ? 25.225 -1.570 23.860 1.00 26.92 145 MET A C 1
ATOM 1450 O O . MET A 1 145 ? 25.295 -0.510 24.471 1.00 37.49 145 MET A O 1
ATOM 1455 N N . VAL A 1 146 ? 24.997 -1.636 22.552 1.00 26.75 146 VAL A N 1
ATOM 1456 C CA . VAL A 1 146 ? 24.857 -0.329 21.867 1.00 30.36 146 VAL A CA 1
ATOM 1457 C C . VAL A 1 146 ? 23.396 0.103 21.704 1.00 34.19 146 VAL A C 1
ATOM 1458 O O . VAL A 1 146 ? 23.211 1.192 21.177 1.00 38.65 146 VAL A O 1
ATOM 1462 N N . SER A 1 147 ? 22.457 -0.728 22.138 1.00 42.05 147 SER A N 1
ATOM 1463 C CA . SER A 1 147 ? 21.035 -0.555 21.893 1.00 49.83 147 SER A CA 1
ATOM 1464 C C . SER A 1 147 ? 20.156 -1.376 22.809 1.00 44.39 147 SER A C 1
ATOM 1465 O O . SER A 1 147 ? 20.339 -2.042 23.820 1.00 43.47 147 SER A O 1
#

Secondary structure (DSSP, 8-state):
----HHHHHHHHHHHHHH-TT-SSEE-HHHHHHHHHHHT----HHHHHHHHHHH-TT-SSSEEHHHHHHHHHHHHHHHHHHHHHHHHHHHHSTT-SS-B-HHHHHHHHHHTT----HHHHHHHHHHH-SSSSSSB-HHHHHHHHH-

Radius of gyration: 21.72 Å; Cα contacts (8 Å, |Δi|>4): 166; chains: 1; bounding box: 38×42×54 Å

Solvent-accessible surface area: 9814 Å² total; per-residue (Å²): 214,148,58,81,153,110,65,55,42,91,16,118,124,38,14,60,101,46,13,107,105,62,85,38,31,2,46,17,126,13,16,0,46,5,25,88,94,144,68,110,110,17,80,101,74,94,5,66,90,80,0,83,138,23,14,94,95,61,99,32,27,10,42,36,90,18,12,34,63,34,50,28,136,103,69,134,112,123,95,69,86,78,125,36,53,90,36,12,132,98,33,6,139,102,62,93,33,55,4,26,34,68,17,17,86,82,16,32,53,116,117,64,88,161,33,79,88,117,83,1,58,99,73,5,162,127,13,31,101,88,63,64,38,60,10,42,61,96,5,13,34,107,83,106,98,107

Foldseek 3Di:
DQDDPVVVVVLVVVVCQQVVPPPQWHALVSVQVVCVVVPDRDDSVVSQVVQVVQVVVPPRTAGSVSSVVVVVVVVVVVVVVVVLVVVVPLQPPVPPQWRALVSNQVVVVVVVDNDDSVRSQVVQVVQDDPPPRTAGSVSSVVVVVD

Sequence (146 aa):
EQLTEEQIIAEEFFKKEAFALFDKDGDGTITTKELGTVMMRSLLGQNPPTEAELQDMIINEVVDADGNGTIDFPEFFLSSLLMMAARRKMMKEEQDDSSEEEELLIEEAFKKVVFFDRDGNGLIISAAELRHHVMTNNLGEKKLLTDDDEVDEMIIREADIDGDGHIINYYEEFFVRRMMMVS